Protein AF-0000000085840750 (afdb_homodimer)

InterPro domains:
  IPR002048 EF-hand domain [PF13499] (56-112)
  IPR002048 EF-hand domain [PS50222] (52-87)
  IPR002048 EF-hand domain [PS50222] (91-114)
  IPR002048 EF-hand domain [SM00054] (56-84)
  IPR008080 Parvalbumin [PTHR11653] (8-114)
  IPR011992 EF-hand domain pair [SSF47473] (16-113)
  IPR018247 EF-Hand 1, calcium-binding site [PS00018] (65-77)

Radius of gyration: 19.17 Å; Cα contacts (8 Å, |Δi|>4): 333; chains: 2; bounding box: 30×58×39 Å

pLDDT: mean 94.23, std 6.47, range [56.03, 98.62]

Secondary structure (DSSP, 8-state):
----HHHHHHHHHHHHHTTS-HHHHHHHHHHT-STT---HHHHHHHTTGGGS-HHHHHHHHHHH-TT-SSEE-HHHHHTGGGGT-TTPPPPPHHHHHHHHHHH-TTSSSSEE--/----HHHHHHHHHHHHHTTS-HHHHHHHHHHT-STT---HHHHHHHTTGGGS-HHHHHHHHHHH-TT-SSEE-HHHHHTGGGGT-TTPPPPPHHHHHHHHHHH-TTSSSSEE--

Organism: NCBI:txid630221

Foldseek 3Di:
DDDDPLNVLVVLQVQLCVLFPLVLLVVLLVQQVDAPRDDPVVSCVSRPLVVGDLVSVVSLQCSLVVVNPQWRALVSLQCVSSSNDVPHHGHDPVRSVVVQVVQVPPPPRIHGSD/DDDDPLNVLVVLQVQLCVLFPLVLLVVLLVQQVDAPRDDPVVSCVSRPLVVGDLVSVVSLQCSLVVVNPQWRALVSLQCVSSSNDVPHHGHDPVRSVVVQVVQVPPPPRIHGSD

Sequence (228 aa):
MDYNSHWMSKVVEMAMNSILNPDDIKKALDVFKAVDSFDHKRFFEMVGLKVKSADDVKKAFHILDADNSGFIEEEELKCVLKHFATDGRDLTDKETKAFLQAADKDGDGKIGAEMDYNSHWMSKVVEMAMNSILNPDDIKKALDVFKAVDSFDHKRFFEMVGLKVKSADDVKKAFHILDADNSGFIEEEELKCVLKHFATDGRDLTDKETKAFLQAADKDGDGKIGAE

Solvent-accessible surface area (backbone atoms only — not comparable to full-atom values): 12482 Å² total; per-residue (Å²): 133,73,71,28,68,70,42,49,34,51,41,39,20,44,27,40,45,57,74,30,55,58,68,36,41,52,54,37,50,61,74,40,62,50,85,90,53,68,46,65,70,61,40,41,52,53,35,43,53,77,78,46,54,72,69,52,44,50,51,54,48,51,68,53,15,43,59,59,75,67,38,39,37,64,74,43,49,23,42,45,45,28,50,64,29,74,82,37,57,67,46,49,73,68,43,34,51,53,46,47,63,71,61,16,85,82,68,79,72,40,33,60,80,121,132,72,70,29,67,70,42,49,32,50,41,39,20,43,26,41,48,58,73,32,55,58,67,37,41,52,53,37,50,61,73,40,64,50,87,88,54,68,47,64,70,62,42,41,51,53,34,42,54,78,78,46,54,73,68,50,46,50,50,53,48,50,66,53,16,43,60,59,73,66,40,38,35,65,74,42,50,23,42,45,46,28,50,64,27,74,82,36,56,69,48,49,73,67,42,34,50,52,48,48,62,70,61,18,84,82,68,78,71,43,32,60,82,121

Structure (mmCIF, N/CA/C/O backbone):
data_AF-0000000085840750-model_v1
#
loop_
_entity.id
_entity.type
_entity.pdbx_description
1 polymer Parvalbumin
#
loop_
_atom_site.group_PDB
_atom_site.id
_atom_site.type_symbol
_atom_site.label_atom_id
_atom_site.label_alt_id
_atom_site.label_comp_id
_atom_site.label_asym_id
_atom_site.label_entity_id
_atom_site.label_seq_id
_atom_site.pdbx_PDB_ins_code
_atom_site.Cartn_x
_atom_site.Cartn_y
_atom_site.Cartn_z
_atom_site.occupancy
_atom_site.B_iso_or_equiv
_atom_site.auth_seq_id
_atom_site.auth_comp_id
_atom_site.auth_asym_id
_atom_site.auth_atom_id
_atom_site.pdbx_PDB_model_num
ATOM 1 N N . MET A 1 1 ? -12.867 9.57 -1.798 1 64.25 1 MET A N 1
ATOM 2 C CA . MET A 1 1 ? -11.758 9.898 -2.695 1 64.25 1 MET A CA 1
ATOM 3 C C . MET A 1 1 ? -11.727 8.945 -3.887 1 64.25 1 MET A C 1
ATOM 5 O O . MET A 1 1 ? -12.102 7.777 -3.764 1 64.25 1 MET A O 1
ATOM 9 N N . ASP A 1 2 ? -11.602 9.484 -5.051 1 73.62 2 ASP A N 1
ATOM 10 C CA . ASP A 1 2 ? -11.477 8.68 -6.262 1 73.62 2 ASP A CA 1
ATOM 11 C C . ASP A 1 2 ? -10.07 8.086 -6.383 1 73.62 2 ASP A C 1
ATOM 13 O O . ASP A 1 2 ? -9.133 8.781 -6.777 1 73.62 2 ASP A O 1
ATOM 17 N N . TYR A 1 3 ? -9.922 6.895 -5.953 1 80.38 3 TYR A N 1
ATOM 18 C CA . TYR A 1 3 ? -8.625 6.238 -6.035 1 80.38 3 TYR A CA 1
ATOM 19 C C . TYR A 1 3 ? -8.344 5.77 -7.457 1 80.38 3 TYR A C 1
ATOM 21 O O . TYR A 1 3 ? -9.203 5.16 -8.102 1 80.38 3 TYR A O 1
ATOM 29 N N . ASN A 1 4 ? -7.203 6.266 -7.941 1 86.75 4 ASN A N 1
ATOM 30 C CA . ASN A 1 4 ? -6.688 5.855 -9.242 1 86.75 4 ASN A CA 1
ATOM 31 C C . ASN A 1 4 ? -6.137 4.434 -9.211 1 86.75 4 ASN A C 1
ATOM 33 O O . ASN A 1 4 ? -5.422 4.062 -8.281 1 86.75 4 ASN A O 1
ATOM 37 N N . SER A 1 5 ? -6.562 3.605 -10.203 1 88.38 5 SER A N 1
ATOM 38 C CA . SER A 1 5 ? -6.145 2.207 -10.211 1 88.38 5 SER A CA 1
ATOM 39 C C . SER A 1 5 ? -4.629 2.084 -10.344 1 88.38 5 SER A C 1
ATOM 41 O O . SER A 1 5 ? -4.02 1.196 -9.75 1 88.38 5 SER A O 1
ATOM 43 N N . HIS A 1 6 ? -4.051 2.938 -11.219 1 91.06 6 HIS A N 1
ATOM 44 C CA . HIS A 1 6 ? -2.6 2.924 -11.375 1 91.06 6 HIS A CA 1
ATOM 45 C C . HIS A 1 6 ? -1.901 3.297 -10.07 1 91.06 6 HIS A C 1
ATOM 47 O O . HIS A 1 6 ? -0.884 2.699 -9.719 1 91.06 6 HIS A O 1
ATOM 53 N N . TRP A 1 7 ? -2.467 4.234 -9.414 1 93.94 7 TRP A N 1
ATOM 54 C CA . TRP A 1 7 ? -1.954 4.629 -8.102 1 93.94 7 TRP A CA 1
ATOM 55 C C . TRP A 1 7 ? -1.994 3.457 -7.129 1 93.94 7 TRP A C 1
ATOM 57 O O . TRP A 1 7 ? -1.007 3.178 -6.441 1 93.94 7 TRP A O 1
ATOM 67 N N . MET A 1 8 ? -3.107 2.764 -7.133 1 93.5 8 MET A N 1
ATOM 68 C CA . MET A 1 8 ? -3.273 1.656 -6.195 1 93.5 8 MET A CA 1
ATOM 69 C C . MET A 1 8 ? -2.244 0.562 -6.457 1 93.5 8 MET A C 1
ATOM 71 O O . MET A 1 8 ? -1.63 0.044 -5.523 1 93.5 8 MET A O 1
ATOM 75 N N . SER A 1 9 ? -2.031 0.233 -7.73 1 94.44 9 SER A N 1
ATOM 76 C CA . SER A 1 9 ? -1.083 -0.82 -8.078 1 94.44 9 SER A CA 1
ATOM 77 C C . SER A 1 9 ? 0.326 -0.47 -7.609 1 94.44 9 SER A C 1
ATOM 79 O O . SER A 1 9 ? 1.057 -1.336 -7.125 1 94.44 9 SER A O 1
ATOM 81 N N . LYS A 1 10 ? 0.634 0.785 -7.754 1 95.31 10 LYS A N 1
ATOM 82 C CA . LYS A 1 10 ? 1.963 1.227 -7.34 1 95.31 10 LYS A CA 1
ATOM 83 C C . LYS A 1 10 ? 2.121 1.146 -5.824 1 95.31 10 LYS A C 1
ATOM 85 O O . LYS A 1 10 ? 3.174 0.739 -5.328 1 95.31 10 LYS A O 1
ATOM 90 N N . VAL A 1 11 ? 1.091 1.562 -5.086 1 97 11 VAL A N 1
ATOM 91 C CA . VAL A 1 11 ? 1.14 1.521 -3.627 1 97 11 VAL A CA 1
ATOM 92 C C . VAL A 1 11 ? 1.234 0.073 -3.154 1 97 11 VAL A C 1
ATOM 94 O O . VAL A 1 11 ? 2.004 -0.239 -2.24 1 97 11 VAL A O 1
ATOM 97 N N . VAL A 1 12 ? 0.515 -0.792 -3.783 1 97.19 12 VAL A N 1
ATOM 98 C CA . VAL A 1 12 ? 0.557 -2.213 -3.459 1 97.19 12 VAL A CA 1
ATOM 99 C C . VAL A 1 12 ? 1.96 -2.762 -3.713 1 97.19 12 VAL A C 1
ATOM 101 O O . VAL A 1 12 ? 2.514 -3.479 -2.877 1 97.19 12 VAL A O 1
ATOM 104 N N . GLU A 1 13 ? 2.541 -2.404 -4.828 1 97.56 13 GLU A N 1
ATOM 105 C CA . GLU A 1 13 ? 3.904 -2.82 -5.145 1 97.56 13 GLU A CA 1
ATOM 106 C C . GLU A 1 13 ? 4.887 -2.34 -4.082 1 97.56 13 GLU A C 1
ATOM 108 O O . GLU A 1 13 ? 5.758 -3.098 -3.645 1 97.56 13 GLU A O 1
ATOM 113 N N . MET A 1 14 ? 4.758 -1.087 -3.67 1 97.44 14 MET A N 1
ATOM 114 C CA . MET A 1 14 ? 5.637 -0.534 -2.645 1 97.44 14 MET A CA 1
ATOM 115 C C . MET A 1 14 ? 5.504 -1.308 -1.337 1 97.44 14 MET A C 1
ATOM 117 O O . MET A 1 14 ? 6.504 -1.603 -0.68 1 97.44 14 MET A O 1
ATOM 121 N N . ALA A 1 15 ? 4.242 -1.614 -0.965 1 98.25 15 ALA A N 1
ATOM 122 C CA . ALA A 1 15 ? 4.016 -2.373 0.262 1 98.25 15 ALA A CA 1
ATOM 123 C C . ALA A 1 15 ? 4.656 -3.756 0.181 1 98.25 15 ALA A C 1
ATOM 125 O O . ALA A 1 15 ? 5.324 -4.191 1.12 1 98.25 15 ALA A O 1
ATOM 126 N N . MET A 1 16 ? 4.543 -4.41 -0.935 1 98.5 16 MET A N 1
ATOM 127 C CA . MET A 1 16 ? 5.121 -5.738 -1.122 1 98.5 16 MET A CA 1
ATOM 128 C C . MET A 1 16 ? 6.645 -5.68 -1.104 1 98.5 16 MET A C 1
ATOM 130 O O . MET A 1 16 ? 7.297 -6.539 -0.511 1 98.5 16 MET A O 1
ATOM 134 N N . ASN A 1 17 ? 7.145 -4.59 -1.722 1 97.75 17 ASN A N 1
ATOM 135 C CA . ASN A 1 17 ? 8.586 -4.391 -1.761 1 97.75 17 ASN A CA 1
ATOM 136 C C . ASN A 1 17 ? 9.148 -4.094 -0.375 1 97.75 17 ASN A C 1
ATOM 138 O O . ASN A 1 17 ? 10.359 -4.188 -0.156 1 97.75 17 ASN A O 1
ATOM 142 N N . SER A 1 18 ? 8.219 -3.732 0.535 1 97.19 18 SER A N 1
ATOM 143 C CA . SER A 1 18 ? 8.656 -3.518 1.91 1 97.19 18 SER A CA 1
ATOM 144 C C . SER A 1 18 ? 8.859 -4.84 2.641 1 97.19 18 SER A C 1
ATOM 146 O O . SER A 1 18 ? 9.523 -4.887 3.68 1 97.19 18 SER A O 1
ATOM 148 N N . ILE A 1 19 ? 8.32 -5.871 2.133 1 97.94 19 ILE A N 1
ATOM 149 C CA . ILE A 1 19 ? 8.383 -7.191 2.748 1 97.94 19 ILE A CA 1
ATOM 150 C C . ILE A 1 19 ? 9.422 -8.047 2.035 1 97.94 19 ILE A C 1
ATOM 152 O O . ILE A 1 19 ? 10.195 -8.758 2.68 1 97.94 19 ILE A O 1
ATOM 156 N N . LEU A 1 20 ? 9.414 -7.926 0.673 1 98.5 20 LEU A N 1
ATOM 157 C CA . LEU A 1 20 ? 10.234 -8.781 -0.177 1 98.5 20 LEU A CA 1
ATOM 158 C C . LEU A 1 20 ? 11.242 -7.953 -0.966 1 98.5 20 LEU A C 1
ATOM 160 O O . LEU A 1 20 ? 11.016 -6.766 -1.222 1 98.5 20 LEU A O 1
ATOM 164 N N . ASN A 1 21 ? 12.344 -8.578 -1.327 1 97.88 21 ASN A N 1
ATOM 165 C CA . ASN A 1 21 ? 13.352 -7.926 -2.156 1 97.88 21 ASN A CA 1
ATOM 166 C C . ASN A 1 21 ? 12.859 -7.723 -3.586 1 97.88 21 ASN A C 1
ATOM 168 O O . ASN A 1 21 ? 12.539 -8.688 -4.281 1 97.88 21 ASN A O 1
ATOM 172 N N . PRO A 1 22 ? 12.836 -6.48 -4.004 1 97.69 22 PRO A N 1
ATOM 173 C CA . PRO A 1 22 ? 12.305 -6.199 -5.34 1 97.69 22 PRO A CA 1
ATOM 174 C C . PRO A 1 22 ? 13.062 -6.926 -6.445 1 97.69 22 PRO A C 1
ATOM 176 O O . PRO A 1 22 ? 12.477 -7.293 -7.465 1 97.69 22 PRO A O 1
ATOM 179 N N . ASP A 1 23 ? 14.328 -7.09 -6.258 1 98.31 23 ASP A N 1
ATOM 180 C CA . ASP A 1 23 ? 15.109 -7.793 -7.27 1 98.31 23 ASP A CA 1
ATOM 181 C C . ASP A 1 23 ? 14.656 -9.25 -7.395 1 98.31 23 ASP A C 1
ATOM 183 O O . ASP A 1 23 ? 14.602 -9.797 -8.5 1 98.31 23 ASP A O 1
ATOM 187 N N . ASP A 1 24 ? 14.422 -9.859 -6.293 1 98.62 24 ASP A N 1
ATOM 188 C CA . ASP A 1 24 ? 13.945 -11.242 -6.309 1 98.62 24 ASP A CA 1
ATOM 189 C C . ASP A 1 24 ? 12.555 -11.336 -6.934 1 98.62 24 ASP A C 1
ATOM 191 O O . ASP A 1 24 ? 12.258 -12.289 -7.656 1 98.62 24 ASP A O 1
ATOM 195 N N . ILE A 1 25 ? 11.672 -10.383 -6.664 1 98.62 25 ILE A N 1
ATOM 196 C CA . ILE A 1 25 ? 10.344 -10.336 -7.262 1 98.62 25 ILE A CA 1
ATOM 197 C C . ILE A 1 25 ? 10.461 -10.242 -8.781 1 98.62 25 ILE A C 1
ATOM 199 O O . ILE A 1 25 ? 9.82 -11 -9.508 1 98.62 25 ILE A O 1
ATOM 203 N N . LYS A 1 26 ? 11.289 -9.297 -9.203 1 98.31 26 LYS A N 1
ATOM 204 C CA . LYS A 1 26 ? 11.484 -9.109 -10.633 1 98.31 26 LYS A CA 1
ATOM 205 C C . LYS A 1 26 ? 11.969 -10.398 -11.297 1 98.31 26 LYS A C 1
ATOM 207 O O . LYS A 1 26 ? 11.461 -10.789 -12.352 1 98.31 26 LYS A O 1
ATOM 212 N N . LYS A 1 27 ? 12.938 -11.031 -10.711 1 98.5 27 LYS A N 1
ATOM 213 C CA . LYS A 1 27 ? 13.453 -12.305 -11.227 1 98.5 27 LYS A CA 1
ATOM 214 C C . LYS A 1 27 ? 12.344 -13.344 -11.32 1 98.5 27 LYS A C 1
ATOM 216 O O . LYS A 1 27 ? 12.219 -14.039 -12.328 1 98.5 27 LYS A O 1
ATOM 221 N N . ALA A 1 28 ? 11.57 -13.484 -10.258 1 98.5 28 ALA A N 1
ATOM 222 C CA . ALA A 1 28 ? 10.5 -14.477 -10.219 1 98.5 28 ALA A CA 1
ATOM 223 C C . ALA A 1 28 ? 9.461 -14.195 -11.297 1 98.5 28 ALA A C 1
ATOM 225 O O . ALA A 1 28 ? 9.031 -15.109 -12.008 1 98.5 28 ALA A O 1
ATOM 226 N N . LEU A 1 29 ? 9.094 -12.953 -11.445 1 98.38 29 LEU A N 1
ATOM 227 C CA . LEU A 1 29 ? 8.078 -12.594 -12.438 1 98.38 29 LEU A CA 1
ATOM 228 C C . LEU A 1 29 ? 8.578 -12.859 -13.852 1 98.38 29 LEU A C 1
ATOM 230 O O . LEU A 1 29 ? 7.797 -13.242 -14.727 1 98.38 29 LEU A O 1
ATOM 234 N N . ASP A 1 30 ? 9.867 -12.633 -14.031 1 98.12 30 ASP A N 1
ATOM 235 C CA . ASP A 1 30 ? 10.461 -12.914 -15.336 1 98.12 30 ASP A CA 1
ATOM 236 C C . ASP A 1 30 ? 10.391 -14.406 -15.656 1 98.12 30 ASP A C 1
ATOM 238 O O . ASP A 1 30 ? 10.172 -14.789 -16.797 1 98.12 30 ASP A O 1
ATOM 242 N N . VAL A 1 31 ? 10.602 -15.273 -14.734 1 98.19 31 VAL A N 1
ATOM 243 C CA . VAL A 1 31 ? 10.562 -16.719 -14.906 1 98.19 31 VAL A CA 1
ATOM 244 C C . VAL A 1 31 ? 9.148 -17.156 -15.266 1 98.19 31 VAL A C 1
ATOM 246 O O . VAL A 1 31 ? 8.961 -18.062 -16.094 1 98.19 31 VAL A O 1
ATOM 249 N N . PHE A 1 32 ? 8.164 -16.469 -14.75 1 98 32 PHE A N 1
ATOM 250 C CA . PHE A 1 32 ? 6.793 -16.922 -14.93 1 98 32 PHE A CA 1
ATOM 251 C C . PHE A 1 32 ? 6.031 -15.961 -15.844 1 98 32 PHE A C 1
ATOM 253 O O . PHE A 1 32 ? 4.82 -15.797 -15.703 1 98 32 PHE A O 1
ATOM 260 N N . LYS A 1 33 ? 6.715 -15.344 -16.719 1 96.69 33 LYS A N 1
ATOM 261 C CA . LYS A 1 33 ? 6.113 -14.383 -17.641 1 96.69 33 LYS A CA 1
ATOM 262 C C . LYS A 1 33 ? 5.242 -15.086 -18.672 1 96.69 33 LYS A C 1
ATOM 264 O O . LYS A 1 33 ? 4.25 -14.516 -19.141 1 96.69 33 LYS A O 1
ATOM 269 N N . ALA A 1 34 ? 5.594 -16.328 -19.016 1 96.44 34 ALA A N 1
ATOM 270 C CA . ALA A 1 34 ? 4.863 -17.062 -20.031 1 96.44 34 ALA A CA 1
ATOM 271 C C . ALA A 1 34 ? 3.535 -17.578 -19.5 1 96.44 34 ALA A C 1
ATOM 273 O O . ALA A 1 34 ? 3.457 -18.031 -18.344 1 96.44 34 ALA A O 1
ATOM 274 N N . VAL A 1 35 ? 2.572 -17.547 -20.391 1 95.44 35 VAL A N 1
ATOM 275 C CA . VAL A 1 35 ? 1.262 -18.094 -20.047 1 95.44 35 VAL A CA 1
ATOM 276 C C . VAL A 1 35 ? 1.386 -19.578 -19.719 1 95.44 35 VAL A C 1
ATOM 278 O O . VAL A 1 35 ? 2.109 -20.312 -20.406 1 95.44 35 VAL A O 1
ATOM 281 N N . ASP A 1 36 ? 0.667 -20.016 -18.609 1 95.38 36 ASP A N 1
ATOM 282 C CA . ASP A 1 36 ? 0.567 -21.391 -18.156 1 95.38 36 ASP A CA 1
ATOM 283 C C . ASP A 1 36 ? 1.913 -21.906 -17.641 1 95.38 36 ASP A C 1
ATOM 285 O O . ASP A 1 36 ? 2.158 -23.109 -17.609 1 95.38 36 ASP A O 1
ATOM 289 N N . SER A 1 37 ? 2.799 -21 -17.203 1 96.75 37 SER A N 1
ATOM 290 C CA . SER A 1 37 ? 4.105 -21.359 -16.672 1 96.75 37 SER A CA 1
ATOM 291 C C . SER A 1 37 ? 4.129 -21.266 -15.156 1 96.75 37 SER A C 1
ATOM 293 O O . SER A 1 37 ? 5.066 -21.75 -14.508 1 96.75 37 SER A O 1
ATOM 295 N N . PHE A 1 38 ? 3.092 -20.703 -14.578 1 97.75 38 PHE A N 1
ATOM 296 C CA . PHE A 1 38 ? 3.125 -20.312 -13.172 1 97.75 38 PHE A CA 1
ATOM 297 C C . PHE A 1 38 ? 3.135 -21.547 -12.273 1 97.75 38 PHE A C 1
ATOM 299 O O . PHE A 1 38 ? 2.287 -22.438 -12.414 1 97.75 38 PHE A O 1
ATOM 306 N N . ASP A 1 39 ? 4.078 -21.578 -11.383 1 96.62 39 ASP A N 1
ATOM 307 C CA . ASP A 1 39 ? 4.207 -22.5 -10.266 1 96.62 39 ASP A CA 1
ATOM 308 C C . ASP A 1 39 ? 4.277 -21.766 -8.938 1 96.62 39 ASP A C 1
ATOM 310 O O . ASP A 1 39 ? 5.293 -21.141 -8.617 1 96.62 39 ASP A O 1
ATOM 314 N N . HIS A 1 40 ? 3.273 -21.844 -8.141 1 95.94 40 HIS A N 1
ATOM 315 C CA . HIS A 1 40 ? 3.154 -21.016 -6.945 1 95.94 40 HIS A CA 1
ATOM 316 C C . HIS A 1 40 ? 4.238 -21.344 -5.93 1 95.94 40 HIS A C 1
ATOM 318 O O . HIS A 1 40 ? 4.785 -20.453 -5.277 1 95.94 40 HIS A O 1
ATOM 324 N N . LYS A 1 41 ? 4.484 -22.609 -5.742 1 95 41 LYS A N 1
ATOM 325 C CA . LYS A 1 41 ? 5.504 -23.016 -4.773 1 95 41 LYS A CA 1
ATOM 326 C C . LYS A 1 41 ? 6.867 -22.438 -5.141 1 95 41 LYS A C 1
ATOM 328 O O . LYS A 1 41 ? 7.547 -21.844 -4.301 1 95 41 LYS A O 1
ATOM 333 N N . ARG A 1 42 ? 7.207 -22.625 -6.383 1 97.31 42 ARG A N 1
ATOM 334 C CA . ARG A 1 42 ? 8.484 -22.109 -6.848 1 97.31 42 ARG A CA 1
ATOM 335 C C . ARG A 1 42 ? 8.516 -20.578 -6.793 1 97.31 42 ARG A C 1
ATOM 337 O O . ARG A 1 42 ? 9.523 -19.984 -6.406 1 97.31 42 ARG A O 1
ATOM 344 N N . PHE A 1 43 ? 7.449 -19.969 -7.129 1 98.25 43 PHE A N 1
ATOM 345 C CA . PHE A 1 43 ? 7.359 -18.516 -7.113 1 98.25 43 PHE A CA 1
ATOM 346 C C . PHE A 1 43 ? 7.609 -17.969 -5.711 1 98.25 43 PHE A C 1
ATOM 348 O O . PHE A 1 43 ? 8.461 -17.094 -5.523 1 98.25 43 PHE A O 1
ATOM 355 N N . PHE A 1 44 ? 6.891 -18.516 -4.719 1 96.88 44 PHE A N 1
ATOM 356 C CA . PHE A 1 44 ? 6.988 -18.016 -3.357 1 96.88 44 PHE A CA 1
ATOM 357 C C . PHE A 1 44 ? 8.352 -18.328 -2.758 1 96.88 44 PHE A C 1
ATOM 359 O O . PHE A 1 44 ? 8.852 -17.578 -1.908 1 96.88 44 PHE A O 1
ATOM 366 N N . GLU A 1 45 ? 8.945 -19.406 -3.277 1 97.38 45 GLU A N 1
ATOM 367 C CA . GLU A 1 45 ? 10.328 -19.672 -2.896 1 97.38 45 GLU A CA 1
ATOM 368 C C . GLU A 1 45 ? 11.273 -18.609 -3.477 1 97.38 45 GLU A C 1
ATOM 370 O O . GLU A 1 45 ? 12.141 -18.094 -2.771 1 97.38 45 GLU A O 1
ATOM 375 N N . MET A 1 46 ? 11.133 -18.297 -4.707 1 98.19 46 MET A N 1
ATOM 376 C CA . MET A 1 46 ? 12.016 -17.359 -5.406 1 98.19 46 MET A CA 1
ATOM 377 C C . MET A 1 46 ? 11.906 -15.969 -4.805 1 98.19 46 MET A C 1
ATOM 379 O O . MET A 1 46 ? 12.914 -15.258 -4.695 1 98.19 46 MET A O 1
ATOM 383 N N . VAL A 1 47 ? 10.703 -15.586 -4.352 1 98.38 47 VAL A N 1
ATOM 384 C CA . VAL A 1 47 ? 10.555 -14.234 -3.822 1 98.38 47 VAL A CA 1
ATOM 385 C C . VAL A 1 47 ? 10.945 -14.211 -2.346 1 98.38 47 VAL A C 1
ATOM 387 O O . VAL A 1 47 ? 10.961 -13.148 -1.719 1 98.38 47 VAL A O 1
ATOM 390 N N . GLY A 1 48 ? 11.172 -15.312 -1.817 1 97.69 48 GLY A N 1
ATOM 391 C CA . GLY A 1 48 ? 11.719 -15.406 -0.473 1 97.69 48 GLY A CA 1
ATOM 392 C C . GLY A 1 48 ? 10.656 -15.414 0.606 1 97.69 48 GLY A C 1
ATOM 393 O O . GLY A 1 48 ? 10.953 -15.25 1.789 1 97.69 48 GLY A O 1
ATOM 394 N N . LEU A 1 49 ? 9.422 -15.578 0.279 1 97.06 49 LEU A N 1
ATOM 395 C CA . LEU A 1 49 ? 8.328 -15.539 1.243 1 97.06 49 LEU A CA 1
ATOM 396 C C . LEU A 1 49 ? 8.461 -16.672 2.256 1 97.06 49 LEU A C 1
ATOM 398 O O . LEU A 1 49 ? 8.148 -16.5 3.436 1 97.06 49 LEU A O 1
ATOM 402 N N . LYS A 1 50 ? 8.992 -17.781 1.863 1 94.81 50 LYS A N 1
ATOM 403 C CA . LYS A 1 50 ? 9.055 -18.984 2.688 1 94.81 50 LYS A CA 1
ATOM 404 C C . LYS A 1 50 ? 10.016 -18.797 3.857 1 94.81 50 LYS A C 1
ATOM 406 O O . LYS A 1 50 ? 9.93 -19.5 4.859 1 94.81 50 LYS A O 1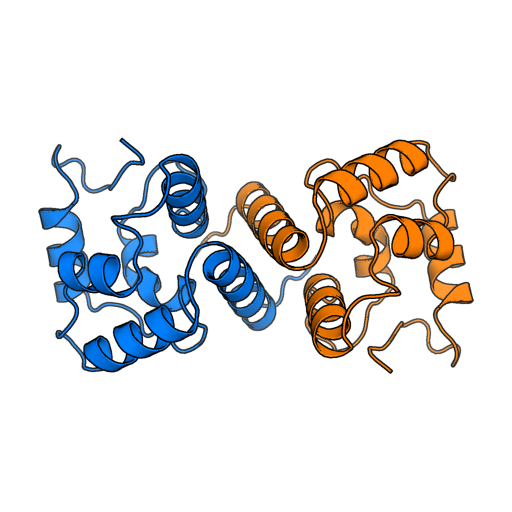
ATOM 411 N N . VAL A 1 51 ? 10.93 -17.922 3.771 1 96.31 51 VAL A N 1
ATOM 412 C CA . VAL A 1 51 ? 11.945 -17.781 4.809 1 96.31 51 VAL A CA 1
ATOM 413 C C . VAL A 1 51 ? 11.719 -16.469 5.578 1 96.31 51 VAL A C 1
ATOM 415 O O . VAL A 1 51 ? 12.578 -16.047 6.344 1 96.31 51 VAL A O 1
ATOM 418 N N . LYS A 1 52 ? 10.617 -15.797 5.336 1 96.94 52 LYS A N 1
ATOM 419 C CA . LYS A 1 52 ? 10.273 -14.578 6.07 1 96.94 52 LYS A CA 1
ATOM 420 C C . LYS A 1 52 ? 9.68 -14.914 7.438 1 96.94 52 LYS A C 1
ATOM 422 O O . LYS A 1 52 ? 9.281 -16.047 7.688 1 96.94 52 LYS A O 1
ATOM 427 N N . SER A 1 53 ? 9.727 -13.938 8.336 1 97.12 53 SER A N 1
ATOM 428 C CA . SER A 1 53 ? 9.086 -14.102 9.633 1 97.12 53 SER A CA 1
ATOM 429 C C . SER A 1 53 ? 7.586 -14.352 9.484 1 97.12 53 SER A C 1
ATOM 431 O O . SER A 1 53 ? 6.992 -13.992 8.461 1 97.12 53 SER A O 1
ATOM 433 N N . ALA A 1 54 ? 6.98 -14.969 10.453 1 95.75 54 ALA A N 1
ATOM 434 C CA . ALA A 1 54 ? 5.539 -15.18 10.461 1 95.75 54 ALA A CA 1
ATOM 435 C C . ALA A 1 54 ? 4.785 -13.867 10.281 1 95.75 54 ALA A C 1
ATOM 437 O O . ALA A 1 54 ? 3.785 -13.812 9.562 1 95.75 54 ALA A O 1
ATOM 438 N N . ASP A 1 55 ? 5.297 -12.789 10.922 1 96.06 55 ASP A N 1
ATOM 439 C CA . ASP A 1 55 ? 4.672 -11.469 10.812 1 96.06 55 ASP A CA 1
ATOM 440 C C . ASP A 1 55 ? 4.711 -10.969 9.367 1 96.06 55 ASP A C 1
ATOM 442 O O . ASP A 1 55 ? 3.717 -10.445 8.859 1 96.06 55 ASP A O 1
ATOM 446 N N . ASP A 1 56 ? 5.836 -11.164 8.688 1 97 56 ASP A N 1
ATOM 447 C CA . ASP A 1 56 ? 5.984 -10.695 7.309 1 97 56 ASP A CA 1
ATOM 448 C C . ASP A 1 56 ? 5.109 -11.516 6.359 1 97 56 ASP A C 1
ATOM 450 O O . ASP A 1 56 ? 4.543 -10.977 5.406 1 97 56 ASP A O 1
ATOM 454 N N . VAL A 1 57 ? 5.004 -12.789 6.586 1 96.5 57 VAL A N 1
ATOM 455 C CA . VAL A 1 57 ? 4.133 -13.633 5.785 1 96.5 57 VAL A CA 1
ATOM 456 C C . VAL A 1 57 ? 2.68 -13.195 5.957 1 96.5 57 VAL A C 1
ATOM 458 O O . VAL A 1 57 ? 1.926 -13.125 4.984 1 96.5 57 VAL A O 1
ATOM 461 N N . LYS A 1 58 ? 2.312 -12.844 7.16 1 96.19 58 LYS A N 1
ATOM 462 C CA . LYS A 1 58 ? 0.964 -12.359 7.438 1 96.19 58 LYS A CA 1
ATOM 463 C C . LYS A 1 58 ? 0.693 -11.047 6.707 1 96.19 58 LYS A C 1
ATOM 465 O O . LYS A 1 58 ? -0.396 -10.844 6.168 1 96.19 58 LYS A O 1
ATOM 470 N N . LYS A 1 59 ? 1.632 -10.18 6.711 1 96.75 59 LYS A N 1
ATOM 471 C CA . LYS A 1 59 ? 1.489 -8.922 5.984 1 96.75 59 LYS A CA 1
ATOM 472 C C . LYS A 1 59 ? 1.289 -9.164 4.492 1 96.75 59 LYS A C 1
ATOM 474 O O . LYS A 1 59 ? 0.42 -8.555 3.867 1 96.75 59 LYS A O 1
ATOM 479 N N . ALA A 1 60 ? 2.139 -10.047 3.932 1 97.69 60 ALA A N 1
ATOM 480 C CA . ALA A 1 60 ? 2.006 -10.375 2.516 1 97.69 60 ALA A CA 1
ATOM 481 C C . ALA A 1 60 ? 0.629 -10.961 2.213 1 97.69 60 ALA A C 1
ATOM 483 O O . ALA A 1 60 ? 0.01 -10.617 1.204 1 97.69 60 ALA A O 1
ATOM 484 N N . PHE A 1 61 ? 0.166 -11.812 3.125 1 96.81 61 PHE A N 1
ATOM 485 C CA . PHE A 1 61 ? -1.168 -12.383 2.982 1 96.81 61 PHE A CA 1
ATOM 486 C C . PHE A 1 61 ? -2.229 -11.289 2.977 1 96.81 61 PHE A C 1
ATOM 488 O O . PHE A 1 61 ? -3.148 -11.312 2.158 1 96.81 61 PHE A O 1
ATOM 495 N N . HIS A 1 62 ? -2.059 -10.383 3.852 1 96 62 HIS A N 1
ATOM 496 C CA . HIS A 1 62 ? -3.008 -9.281 3.926 1 96 62 HIS A CA 1
ATOM 497 C C . HIS A 1 62 ? -3.012 -8.469 2.633 1 96 62 HIS A C 1
ATOM 499 O O . HIS A 1 62 ? -4.074 -8.07 2.15 1 96 62 HIS A O 1
ATOM 505 N N . ILE A 1 63 ? -1.854 -8.242 2.068 1 97.5 63 ILE A N 1
ATOM 506 C CA . ILE A 1 63 ? -1.75 -7.496 0.817 1 97.5 63 ILE A CA 1
ATOM 507 C C . ILE A 1 63 ? -2.479 -8.25 -0.293 1 97.5 63 ILE A C 1
ATOM 509 O O . ILE A 1 63 ? -3.125 -7.645 -1.147 1 97.5 63 ILE A O 1
ATOM 513 N N . LEU A 1 64 ? -2.424 -9.562 -0.265 1 96.81 64 LEU A N 1
ATOM 514 C CA . LEU A 1 64 ? -3.051 -10.375 -1.302 1 96.81 64 LEU A CA 1
ATOM 515 C C . LEU A 1 64 ? -4.551 -10.492 -1.068 1 96.81 64 LEU A C 1
ATOM 517 O O . LEU A 1 64 ? -5.32 -10.656 -2.018 1 96.81 64 LEU A O 1
ATOM 521 N N . ASP A 1 65 ? -4.98 -10.391 0.199 1 96 65 ASP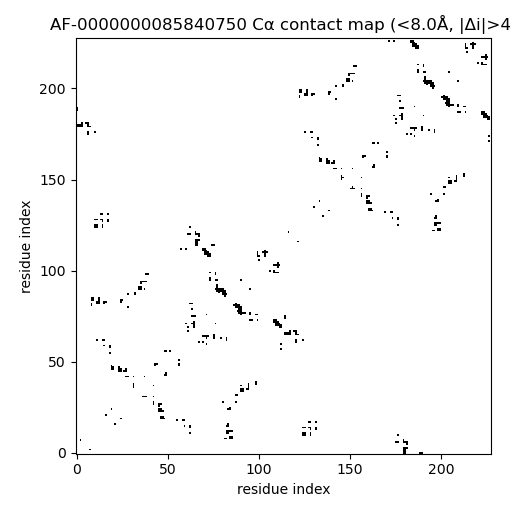 A N 1
ATOM 522 C CA . ASP A 1 65 ? -6.383 -10.477 0.591 1 96 65 ASP A CA 1
ATOM 523 C C . ASP A 1 65 ? -7.09 -9.133 0.432 1 96 65 ASP A C 1
ATOM 525 O O . ASP A 1 65 ? -7.512 -8.531 1.419 1 96 65 ASP A O 1
ATOM 529 N N . ALA A 1 66 ? -7.402 -8.695 -0.766 1 94.5 66 ALA A N 1
ATOM 530 C CA . ALA A 1 66 ? -7.812 -7.336 -1.116 1 94.5 66 ALA A CA 1
ATOM 531 C C . ALA A 1 66 ? -9.211 -7.031 -0.585 1 94.5 66 ALA A C 1
ATOM 533 O O . ALA A 1 66 ? -9.555 -5.867 -0.374 1 94.5 66 ALA A O 1
ATOM 534 N N . ASP A 1 67 ? -10.078 -8.047 -0.42 1 94.06 67 ASP A N 1
ATOM 535 C CA . ASP A 1 67 ? -11.414 -7.789 0.101 1 94.06 67 ASP A CA 1
ATOM 536 C C . ASP A 1 67 ? -11.453 -7.953 1.619 1 94.06 67 ASP A C 1
ATOM 538 O O . ASP A 1 67 ? -12.516 -7.828 2.234 1 94.06 67 ASP A O 1
ATOM 542 N N . ASN A 1 68 ? -10.258 -8.32 2.213 1 95.25 68 ASN A N 1
ATOM 543 C CA . ASN A 1 68 ? -10.062 -8.43 3.654 1 95.25 68 ASN A CA 1
ATOM 544 C C . ASN A 1 68 ? -11 -9.469 4.27 1 95.25 68 ASN A C 1
ATOM 546 O O . ASN A 1 68 ? -11.562 -9.242 5.34 1 95.25 68 ASN A O 1
ATOM 550 N N . SER A 1 69 ? -11.234 -10.484 3.6 1 93.81 69 SER A N 1
ATOM 551 C CA . SER A 1 69 ? -12.125 -11.539 4.078 1 93.81 69 SER A CA 1
ATOM 552 C C . SER A 1 69 ? -11.414 -12.453 5.066 1 93.81 69 SER A C 1
ATOM 554 O O . SER A 1 69 ? -12.062 -13.227 5.777 1 93.81 69 SER A O 1
ATOM 556 N N . GLY A 1 70 ? -10.109 -12.375 5.105 1 94.25 70 GLY A N 1
ATOM 557 C CA . GLY A 1 70 ? -9.32 -13.328 5.867 1 94.25 70 GLY A CA 1
ATOM 558 C C . GLY A 1 70 ? -8.898 -14.539 5.055 1 94.25 70 GLY A C 1
ATOM 559 O O . GLY A 1 70 ? -8.188 -15.414 5.555 1 94.25 70 GLY A O 1
ATOM 560 N N . PHE A 1 71 ? -9.352 -14.578 3.762 1 94 71 PHE A N 1
ATOM 561 C CA . PHE A 1 71 ? -9.008 -15.648 2.838 1 94 71 PHE A CA 1
ATOM 562 C C . PHE A 1 71 ? -8.602 -15.086 1.481 1 94 71 PHE A C 1
ATOM 564 O O . PHE A 1 71 ? -9 -13.977 1.12 1 94 71 PHE A O 1
ATOM 571 N N . ILE A 1 72 ? -7.719 -15.805 0.854 1 95.38 72 ILE A N 1
ATOM 572 C CA . ILE A 1 72 ? -7.441 -15.523 -0.549 1 95.38 72 ILE A CA 1
ATOM 573 C C . ILE A 1 72 ? -8.297 -16.422 -1.438 1 95.38 72 ILE A C 1
ATOM 575 O O . ILE A 1 72 ? -8.109 -17.641 -1.455 1 95.38 72 ILE A O 1
ATOM 579 N N . GLU A 1 73 ? -9.203 -15.82 -2.133 1 93.38 73 GLU A N 1
ATOM 580 C CA . GLU A 1 73 ? -10.148 -16.547 -2.967 1 93.38 73 GLU A CA 1
ATOM 581 C C . GLU A 1 73 ? -9.734 -16.516 -4.434 1 93.38 73 GLU A C 1
ATOM 583 O O . GLU A 1 73 ? -8.719 -15.906 -4.785 1 93.38 73 GLU A O 1
ATOM 588 N N . GLU A 1 74 ? -10.523 -17.109 -5.262 1 94.25 74 GLU A N 1
ATOM 589 C CA . GLU A 1 74 ? -10.172 -17.328 -6.66 1 94.25 74 GLU A CA 1
ATOM 590 C C . GLU A 1 74 ? -9.891 -16.016 -7.379 1 94.25 74 GLU A C 1
ATOM 592 O O . GLU A 1 74 ? -8.906 -15.898 -8.109 1 94.25 74 GLU A O 1
ATOM 597 N N . GLU A 1 75 ? -10.719 -15.031 -7.156 1 93.88 75 GLU A N 1
ATOM 598 C CA . GLU A 1 75 ? -10.547 -13.75 -7.824 1 93.88 75 GLU A CA 1
ATOM 599 C C . GLU A 1 75 ? -9.211 -13.109 -7.453 1 93.88 75 GLU A C 1
ATOM 601 O O . GLU A 1 75 ? -8.539 -12.531 -8.312 1 93.88 75 GLU A O 1
ATOM 606 N N . GLU A 1 76 ? -8.844 -13.156 -6.16 1 95.62 76 GLU A N 1
ATOM 607 C CA . GLU A 1 76 ? -7.574 -12.602 -5.699 1 95.62 76 GLU A CA 1
ATOM 608 C C . GLU A 1 76 ? -6.395 -13.406 -6.242 1 95.62 76 GLU A C 1
ATOM 610 O O . GLU A 1 76 ? -5.352 -12.844 -6.578 1 95.62 76 GLU A O 1
ATOM 615 N N . LEU A 1 77 ? -6.598 -14.688 -6.387 1 95.88 77 LEU A N 1
ATOM 616 C CA . LEU A 1 77 ? -5.539 -15.539 -6.926 1 95.88 77 LEU A CA 1
ATOM 617 C C . LEU A 1 77 ? -5.281 -15.211 -8.391 1 95.88 77 LEU A C 1
ATOM 619 O O . LEU A 1 77 ? -4.133 -15.211 -8.844 1 95.88 77 LEU A O 1
ATOM 623 N N . LYS A 1 78 ? -6.305 -14.945 -9.102 1 95.62 78 LYS A N 1
ATOM 624 C CA . LYS A 1 78 ? -6.18 -14.617 -10.516 1 95.62 78 LYS A CA 1
ATOM 625 C C . LYS A 1 78 ? -5.254 -13.43 -10.734 1 95.62 78 LYS A C 1
ATOM 627 O O . LYS A 1 78 ? -4.508 -13.383 -11.711 1 95.62 78 LYS A O 1
ATOM 632 N N . CYS A 1 79 ? -5.273 -12.461 -9.766 1 95.19 79 CYS A N 1
ATOM 633 C CA . CYS A 1 79 ? -4.496 -11.242 -9.93 1 95.19 79 CYS A CA 1
ATOM 634 C C . CYS A 1 79 ? -3.266 -11.25 -9.031 1 95.19 79 CYS A C 1
ATOM 636 O O . CYS A 1 79 ? -2.658 -10.211 -8.789 1 95.19 79 CYS A O 1
ATOM 638 N N . VAL A 1 80 ? -2.84 -12.375 -8.578 1 97.19 80 VAL A N 1
ATOM 639 C CA . VAL A 1 80 ? -1.832 -12.477 -7.531 1 97.19 80 VAL A CA 1
ATOM 640 C C . VAL A 1 80 ? -0.527 -11.836 -8.008 1 97.19 80 VAL A C 1
ATOM 642 O O . VAL A 1 80 ? 0.116 -11.094 -7.258 1 97.19 80 VAL A O 1
ATOM 645 N N . LEU A 1 81 ? -0.111 -12.047 -9.242 1 97.81 81 LEU A N 1
ATOM 646 C CA . LEU A 1 81 ? 1.166 -11.531 -9.727 1 97.81 81 LEU A CA 1
ATOM 647 C C . LEU A 1 81 ? 1.131 -10.016 -9.844 1 97.81 81 LEU A C 1
ATOM 649 O O . LEU A 1 81 ? 2.152 -9.352 -9.656 1 97.81 81 LEU A O 1
ATOM 653 N N . LYS A 1 82 ? -0.01 -9.422 -10.016 1 96.19 82 LYS A N 1
ATOM 654 C CA . LYS A 1 82 ? -0.181 -7.973 -10.102 1 96.19 82 LYS A CA 1
ATOM 655 C C . LYS A 1 82 ? 0.054 -7.309 -8.742 1 96.19 82 LYS A C 1
ATOM 657 O O . LYS A 1 82 ? 0.336 -6.113 -8.672 1 96.19 82 LYS A O 1
ATOM 662 N N . HIS A 1 83 ? -0.099 -8.078 -7.648 1 96.94 83 HIS A N 1
ATOM 663 C CA . HIS A 1 83 ? 0.138 -7.539 -6.312 1 96.94 83 HIS A CA 1
ATOM 664 C C . HIS A 1 83 ? 1.619 -7.59 -5.953 1 96.94 83 HIS A C 1
ATOM 666 O O . HIS A 1 83 ? 2.033 -7.035 -4.934 1 96.94 83 HIS A O 1
ATOM 672 N N . PHE A 1 84 ? 2.42 -8.234 -6.852 1 97.62 84 PHE A N 1
ATOM 673 C CA . PHE A 1 84 ? 3.865 -8.234 -6.668 1 97.62 84 PHE A CA 1
ATOM 674 C C . PHE A 1 84 ? 4.52 -7.16 -7.531 1 97.62 84 PHE A C 1
ATOM 676 O O . PHE A 1 84 ? 5.582 -6.645 -7.188 1 97.62 84 PHE A O 1
ATOM 683 N N . ALA A 1 85 ? 3.945 -6.879 -8.648 1 96.62 85 ALA A N 1
ATOM 684 C CA . ALA A 1 85 ? 4.441 -5.832 -9.539 1 96.62 85 ALA A CA 1
ATOM 685 C C . ALA A 1 85 ? 3.332 -5.32 -10.453 1 96.62 85 ALA A C 1
ATOM 687 O O . ALA A 1 85 ? 2.445 -6.082 -10.852 1 96.62 85 ALA A O 1
ATOM 688 N N . THR A 1 86 ? 3.471 -4.082 -10.875 1 94.69 86 THR A N 1
ATOM 689 C CA . THR A 1 86 ? 2.467 -3.441 -11.719 1 94.69 86 THR A CA 1
ATOM 690 C C . THR A 1 86 ? 2.367 -4.141 -13.07 1 94.69 86 THR A C 1
ATOM 692 O O . THR A 1 86 ? 1.305 -4.152 -13.695 1 94.69 86 THR A O 1
ATOM 695 N N . ASP A 1 87 ? 3.385 -4.734 -13.438 1 93.88 87 ASP A N 1
ATOM 696 C CA . ASP A 1 87 ? 3.393 -5.359 -14.758 1 93.88 87 ASP A CA 1
ATOM 697 C C . ASP A 1 87 ? 3.121 -6.859 -14.656 1 93.88 87 ASP A C 1
ATOM 699 O O . ASP A 1 87 ? 3.213 -7.582 -15.648 1 93.88 87 ASP A O 1
ATOM 703 N N . GLY A 1 88 ? 2.795 -7.34 -13.531 1 95.94 88 GLY A N 1
ATOM 704 C CA . GLY A 1 88 ? 2.416 -8.734 -13.383 1 95.94 88 GLY A CA 1
ATOM 705 C C . GLY A 1 88 ? 1.166 -9.102 -14.164 1 95.94 88 GLY A C 1
ATOM 706 O O . GLY A 1 88 ? 0.219 -8.312 -14.227 1 95.94 88 GLY A O 1
ATOM 707 N N . ARG A 1 89 ? 1.143 -10.227 -14.758 1 97.06 89 ARG A N 1
ATOM 708 C CA . ARG A 1 89 ? -0.008 -10.68 -15.531 1 97.06 89 ARG A CA 1
ATOM 709 C C . ARG A 1 89 ? -1.038 -11.359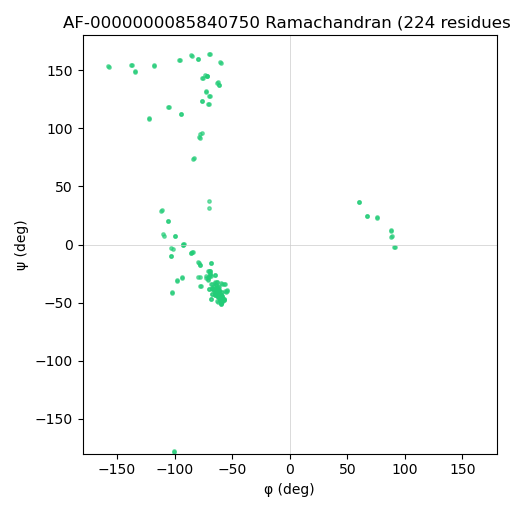 -14.633 1 97.06 89 ARG A C 1
ATOM 711 O O . ARG A 1 89 ? -0.722 -11.773 -13.516 1 97.06 89 ARG A O 1
ATOM 718 N N . ASP A 1 90 ? -2.266 -11.484 -15.18 1 97.19 90 ASP A N 1
ATOM 719 C CA . ASP A 1 90 ? -3.262 -12.336 -14.531 1 97.19 90 ASP A CA 1
ATOM 720 C C . ASP A 1 90 ? -2.926 -13.812 -14.727 1 97.19 90 ASP A C 1
ATOM 722 O O . ASP A 1 90 ? -2.4 -14.203 -15.773 1 97.19 90 ASP A O 1
ATOM 726 N N . LEU A 1 91 ? -3.23 -14.602 -13.734 1 97.81 91 LEU A N 1
ATOM 727 C CA . LEU A 1 91 ? -3.166 -16.047 -13.922 1 97.81 91 LEU A CA 1
ATOM 728 C C . LEU A 1 91 ? -4.309 -16.531 -14.812 1 97.81 91 LEU A C 1
ATOM 730 O O . LEU A 1 91 ? -5.41 -15.977 -14.766 1 97.81 91 LEU A O 1
ATOM 734 N N . THR A 1 92 ? -4.012 -17.547 -15.609 1 97.81 92 THR A N 1
ATOM 735 C CA . THR A 1 92 ? -5.078 -18.203 -16.359 1 97.81 92 THR A CA 1
ATOM 736 C C . THR A 1 92 ? -5.984 -19 -15.422 1 97.81 92 THR A C 1
ATOM 738 O O . THR A 1 92 ? -5.633 -19.234 -14.266 1 97.81 92 THR A O 1
ATOM 741 N N . ASP A 1 93 ? -7.191 -19.359 -15.992 1 97 93 ASP A N 1
ATOM 742 C CA . ASP A 1 93 ? -8.086 -20.203 -15.211 1 97 93 ASP A CA 1
ATOM 743 C C . ASP A 1 93 ? -7.391 -21.5 -14.781 1 97 93 ASP A C 1
ATOM 745 O O . ASP A 1 93 ? -7.562 -21.953 -13.648 1 97 93 ASP A O 1
ATOM 749 N N . LYS A 1 94 ? -6.621 -22.047 -15.688 1 96.81 94 LYS A N 1
ATOM 750 C CA . LYS A 1 94 ? -5.887 -23.266 -15.398 1 96.81 94 LYS A CA 1
ATOM 751 C C . LYS A 1 94 ? -4.875 -23.062 -14.273 1 96.81 94 LYS A C 1
ATOM 753 O O . LYS A 1 94 ? -4.809 -23.844 -13.328 1 96.81 94 LYS A O 1
ATOM 758 N N . GLU A 1 95 ? -4.066 -22 -14.352 1 97.62 95 GLU A N 1
ATOM 759 C CA . GLU A 1 95 ? -3.086 -21.688 -13.312 1 97.62 95 GLU A CA 1
ATOM 760 C C . GLU A 1 95 ? -3.766 -21.438 -11.969 1 97.62 95 GLU A C 1
ATOM 762 O O . GLU A 1 95 ? -3.299 -21.906 -10.93 1 97.62 95 GLU A O 1
ATOM 767 N N . THR A 1 96 ? -4.871 -20.672 -12.023 1 97 96 THR A N 1
ATOM 768 C CA . THR A 1 96 ? -5.602 -20.312 -10.82 1 97 96 THR A CA 1
ATOM 769 C C . THR A 1 96 ? -6.148 -21.547 -10.117 1 97 96 THR A C 1
ATOM 771 O O . THR A 1 96 ? -6.008 -21.703 -8.906 1 97 96 THR A O 1
ATOM 774 N N . LYS A 1 97 ? -6.715 -22.422 -10.867 1 94.12 97 LYS A N 1
ATOM 775 C CA . LYS A 1 97 ? -7.281 -23.656 -10.32 1 94.12 97 LYS A CA 1
ATOM 776 C C . LYS A 1 97 ? -6.191 -24.547 -9.727 1 94.12 97 LYS A C 1
ATOM 778 O O . LYS A 1 97 ? -6.363 -25.109 -8.648 1 94.12 97 LYS A O 1
ATOM 783 N N . ALA A 1 98 ? -5.066 -24.641 -10.438 1 94.06 98 ALA A N 1
ATOM 784 C CA . ALA A 1 98 ? -3.943 -25.438 -9.938 1 94.06 98 ALA A CA 1
ATOM 785 C C . ALA A 1 98 ? -3.418 -24.875 -8.617 1 94.06 98 ALA A C 1
ATOM 787 O O . ALA A 1 98 ? -3.105 -25.625 -7.695 1 94.06 98 ALA A O 1
ATOM 788 N N . PHE A 1 99 ? -3.271 -23.578 -8.57 1 95.56 99 PHE A N 1
ATOM 789 C CA . PHE A 1 99 ? -2.832 -22.922 -7.352 1 95.56 99 PHE A CA 1
ATOM 790 C C . PHE A 1 99 ? -3.809 -23.172 -6.211 1 95.56 99 PHE A C 1
ATOM 792 O O . PHE A 1 99 ? -3.398 -23.562 -5.117 1 95.56 99 PHE A O 1
ATOM 799 N N . LEU A 1 100 ? -5.082 -22.984 -6.441 1 94.06 100 LEU A N 1
ATOM 800 C CA . LEU A 1 100 ? -6.121 -23.172 -5.434 1 94.06 100 LEU A CA 1
ATOM 801 C C . LEU A 1 100 ? -6.129 -24.609 -4.922 1 94.06 100 LEU A C 1
ATOM 803 O O . LEU A 1 100 ? -6.191 -24.844 -3.713 1 94.06 100 LEU A O 1
ATOM 807 N N . GLN A 1 101 ? -6.047 -25.578 -5.77 1 90.75 101 GLN A N 1
ATOM 808 C CA . GLN A 1 101 ? -6.07 -27 -5.41 1 90.75 101 GLN A CA 1
ATOM 809 C C . GLN A 1 101 ? -4.867 -27.359 -4.543 1 90.75 101 GLN A C 1
ATOM 811 O O . GLN A 1 101 ? -5.004 -28.109 -3.57 1 90.75 101 GLN A O 1
ATOM 816 N N . ALA A 1 102 ? -3.793 -26.781 -4.863 1 90.12 102 ALA A N 1
ATOM 817 C CA . ALA A 1 102 ? -2.561 -27.125 -4.156 1 90.12 102 ALA A CA 1
ATOM 818 C C . ALA A 1 102 ? -2.516 -26.453 -2.783 1 90.12 102 ALA A C 1
ATOM 820 O O . ALA A 1 102 ? -2.002 -27.031 -1.821 1 90.12 102 ALA A O 1
ATOM 821 N N . ALA A 1 103 ? -3.033 -25.266 -2.688 1 89.44 103 ALA A N 1
ATOM 822 C CA . ALA A 1 103 ? -2.873 -24.469 -1.479 1 89.44 103 ALA A CA 1
ATOM 823 C C . ALA A 1 103 ? -4.055 -24.656 -0.532 1 89.44 103 ALA A C 1
ATOM 825 O O . ALA A 1 103 ? -3.959 -24.344 0.659 1 89.44 103 ALA A O 1
ATOM 826 N N . ASP A 1 104 ? -5.184 -24.953 -1.085 1 88.5 104 ASP A N 1
ATOM 827 C CA . ASP A 1 104 ? -6.398 -25.141 -0.296 1 88.5 104 ASP A CA 1
ATOM 828 C C . ASP A 1 104 ? -6.414 -26.5 0.386 1 88.5 104 ASP A C 1
ATOM 830 O O . ASP A 1 104 ? -7 -27.453 -0.133 1 88.5 104 ASP A O 1
ATOM 834 N N . LYS A 1 105 ? -5.914 -26.594 1.616 1 85.19 105 LYS A N 1
ATOM 835 C CA . LYS A 1 105 ? -5.719 -27.859 2.326 1 85.19 105 LYS A CA 1
ATOM 836 C C . LYS A 1 105 ? -7.051 -28.453 2.771 1 85.19 105 LYS A C 1
ATOM 838 O O . LYS A 1 105 ? -7.195 -29.672 2.863 1 85.19 105 LYS A O 1
ATOM 843 N N . ASP A 1 106 ? -8.023 -27.656 3.014 1 87.38 106 ASP A N 1
ATOM 844 C CA . ASP A 1 106 ? -9.273 -28.188 3.549 1 87.38 106 ASP A CA 1
ATOM 845 C C . ASP A 1 106 ? -10.336 -28.312 2.459 1 87.38 106 ASP A C 1
ATOM 847 O O . ASP A 1 106 ? -11.477 -28.688 2.734 1 87.38 106 ASP A O 1
ATOM 851 N N . GLY A 1 107 ? -10.031 -27.891 1.332 1 85.44 107 GLY A N 1
ATOM 852 C CA . GLY A 1 107 ? -10.875 -28.078 0.16 1 85.44 107 GLY A CA 1
ATOM 853 C C . GLY A 1 107 ? -12.078 -27.156 0.135 1 85.44 107 GLY A C 1
ATOM 854 O O . GLY A 1 107 ? -13.086 -27.469 -0.504 1 85.44 107 GLY A O 1
ATOM 855 N N . ASP A 1 108 ? -12.031 -26.031 0.814 1 86.62 108 ASP A N 1
ATOM 856 C CA . ASP A 1 108 ? -13.18 -25.141 0.86 1 86.62 108 ASP A CA 1
ATOM 857 C C . ASP A 1 108 ? -13.102 -24.094 -0.24 1 86.62 108 ASP A C 1
ATOM 859 O O . ASP A 1 108 ? -13.945 -23.188 -0.31 1 86.62 108 ASP A O 1
ATOM 863 N N . GLY A 1 109 ? -12.078 -24.094 -1.088 1 87.12 109 GLY A N 1
ATOM 864 C CA . GLY A 1 109 ? -11.969 -23.219 -2.24 1 87.12 109 GLY A CA 1
ATOM 865 C C . GLY A 1 109 ? -11.305 -21.891 -1.916 1 87.12 109 GLY A C 1
ATOM 866 O O . GLY A 1 109 ? -11.352 -20.953 -2.715 1 87.12 109 GLY A O 1
ATOM 867 N N . LYS A 1 110 ? -10.82 -21.75 -0.79 1 89 110 LYS A N 1
ATOM 868 C CA . LYS A 1 110 ? -10.117 -20.547 -0.39 1 89 110 LYS A CA 1
ATOM 869 C C . LYS A 1 110 ? -8.859 -20.875 0.406 1 89 110 LYS A C 1
ATOM 871 O O . LYS A 1 110 ? -8.719 -21.984 0.915 1 89 110 LYS A O 1
ATOM 876 N N . ILE A 1 111 ? -7.941 -19.922 0.322 1 91.19 111 ILE A N 1
ATOM 877 C CA . ILE A 1 111 ? -6.68 -20.094 1.034 1 91.19 111 ILE A CA 1
ATOM 878 C C . ILE A 1 111 ? -6.66 -19.203 2.271 1 91.19 111 ILE A C 1
ATOM 880 O O . ILE A 1 111 ? -6.812 -17.984 2.168 1 91.19 111 ILE A O 1
ATOM 884 N N . GLY A 1 112 ? -6.57 -19.656 3.404 1 86 112 GLY A N 1
ATOM 885 C CA . GLY A 1 112 ? -6.543 -18.891 4.648 1 86 112 GLY A CA 1
ATOM 886 C C . GLY A 1 112 ? -5.137 -18.641 5.152 1 86 112 GLY A C 1
ATOM 887 O O . GLY A 1 112 ? -4.172 -19.219 4.648 1 86 112 GLY A O 1
ATOM 888 N N . ALA A 1 113 ? -5.121 -17.594 5.992 1 72.12 113 ALA A N 1
ATOM 889 C CA . ALA A 1 113 ? -3.859 -17.312 6.668 1 72.12 113 ALA A CA 1
ATOM 890 C C . ALA A 1 113 ? -3.531 -18.375 7.703 1 72.12 113 ALA A C 1
ATOM 892 O O . ALA A 1 113 ? -4.191 -18.469 8.742 1 72.12 113 ALA A O 1
ATOM 893 N N . GLU A 1 114 ? -3.766 -19.719 7.609 1 56.09 114 GLU A N 1
ATOM 894 C CA . GLU A 1 114 ? -3.611 -20.688 8.695 1 56.09 114 GLU A CA 1
ATOM 895 C C . GLU A 1 114 ? -2.27 -20.516 9.398 1 56.09 114 GLU A C 1
ATOM 897 O O . GLU A 1 114 ? -1.336 -19.938 8.836 1 56.09 114 GLU A O 1
ATOM 902 N N . MET B 1 1 ? -12.195 -5.941 -9.039 1 64.38 1 MET B N 1
ATOM 903 C CA . MET B 1 1 ? -12.078 -6.422 -7.664 1 64.38 1 MET B CA 1
ATOM 904 C C . MET B 1 1 ? -12.633 -5.395 -6.68 1 64.38 1 MET B C 1
ATOM 906 O O . MET B 1 1 ? -12.547 -4.191 -6.922 1 64.38 1 MET B O 1
ATOM 910 N N . ASP B 1 2 ? -13.438 -5.84 -5.77 1 73.94 2 ASP B N 1
ATOM 911 C CA . ASP B 1 2 ? -13.977 -4.977 -4.723 1 73.94 2 ASP B CA 1
ATOM 912 C C . ASP B 1 2 ? -12.938 -4.723 -3.633 1 73.94 2 ASP B C 1
ATOM 914 O O . ASP B 1 2 ? -12.719 -5.574 -2.766 1 73.94 2 ASP B O 1
ATOM 918 N N . TYR B 1 3 ? -12.258 -3.646 -3.748 1 80.5 3 TYR B N 1
ATOM 919 C CA . TYR B 1 3 ? -11.25 -3.309 -2.752 1 80.5 3 TYR B CA 1
ATOM 920 C C . TYR B 1 3 ? -11.898 -2.779 -1.478 1 80.5 3 TYR B C 1
ATOM 922 O O . TYR B 1 3 ? -12.773 -1.919 -1.532 1 80.5 3 TYR B O 1
ATOM 930 N N . ASN B 1 4 ? -11.547 -3.477 -0.409 1 86.88 4 ASN B N 1
ATOM 931 C CA . ASN B 1 4 ? -11.977 -3.078 0.929 1 86.88 4 ASN B CA 1
ATOM 932 C C . ASN B 1 4 ? -11.234 -1.829 1.402 1 86.88 4 ASN B C 1
ATOM 934 O O . ASN B 1 4 ? -10.023 -1.714 1.221 1 86.88 4 ASN B O 1
ATOM 938 N N . SER B 1 5 ? -12 -0.85 1.934 1 88.31 5 SER B N 1
ATOM 939 C CA . SER B 1 5 ? -11.391 0.408 2.346 1 88.31 5 SER B CA 1
ATOM 940 C C . SER B 1 5 ? -10.391 0.192 3.48 1 88.31 5 SER B C 1
ATOM 942 O O . SER B 1 5 ? -9.352 0.854 3.537 1 88.31 5 SER B O 1
ATOM 944 N N . HIS B 1 6 ? -10.781 -0.675 4.441 1 91.06 6 HIS B N 1
ATOM 945 C CA . HIS B 1 6 ? -9.867 -0.981 5.535 1 91.06 6 HIS B CA 1
ATOM 946 C C . HIS B 1 6 ? -8.586 -1.627 5.016 1 91.06 6 HIS B C 1
ATOM 948 O O . HIS B 1 6 ? -7.488 -1.316 5.492 1 91.06 6 HIS B O 1
ATOM 954 N N . TRP B 1 7 ? -8.742 -2.465 4.078 1 94 7 TRP B N 1
ATOM 955 C CA . TRP B 1 7 ? -7.59 -3.092 3.428 1 94 7 TRP B CA 1
ATOM 956 C C . TRP B 1 7 ? -6.684 -2.041 2.793 1 94 7 TRP B C 1
ATOM 958 O O . TRP B 1 7 ? -5.465 -2.066 2.984 1 94 7 TRP B O 1
ATOM 968 N N . MET B 1 8 ? -7.312 -1.116 2.098 1 93.5 8 MET B N 1
ATOM 969 C CA . MET B 1 8 ? -6.535 -0.097 1.4 1 93.5 8 MET B CA 1
ATOM 970 C C . MET B 1 8 ? -5.742 0.753 2.389 1 93.5 8 MET B C 1
ATOM 972 O O . MET B 1 8 ? -4.562 1.028 2.168 1 93.5 8 MET B O 1
ATOM 976 N N . SER B 1 9 ? -6.367 1.142 3.5 1 94.44 9 SER B N 1
ATOM 977 C CA . SER B 1 9 ? -5.695 1.975 4.492 1 94.44 9 SER B CA 1
ATOM 978 C C . SER B 1 9 ? -4.477 1.268 5.074 1 94.44 9 SER B C 1
ATOM 980 O O . SER B 1 9 ? -3.438 1.893 5.297 1 94.44 9 SER B O 1
ATOM 982 N N . LYS B 1 10 ? -4.664 -0.007 5.27 1 95.31 10 LYS B N 1
ATOM 983 C CA . LYS B 1 10 ? -3.557 -0.78 5.824 1 95.31 10 LYS B CA 1
ATOM 984 C C . LYS B 1 10 ? -2.4 -0.881 4.832 1 95.31 10 LYS B C 1
ATOM 986 O O . LYS B 1 10 ? -1.234 -0.787 5.219 1 95.31 10 LYS B O 1
ATOM 991 N N . VAL B 1 11 ? -2.713 -1.115 3.564 1 97.06 11 VAL B N 1
ATOM 992 C CA . VAL B 1 11 ? -1.683 -1.221 2.535 1 97.06 11 VAL B CA 1
ATOM 993 C C . VAL B 1 11 ? -0.958 0.115 2.389 1 97.06 11 VAL B C 1
ATOM 995 O O . VAL B 1 11 ? 0.269 0.153 2.27 1 97.06 11 VAL B O 1
ATOM 998 N N . VAL B 1 12 ? -1.692 1.186 2.441 1 97.12 12 VAL B N 1
ATOM 999 C CA . VAL B 1 12 ? -1.113 2.521 2.367 1 97.12 12 VAL B CA 1
ATOM 1000 C C . VAL B 1 12 ? -0.177 2.746 3.553 1 97.12 12 VAL B C 1
ATOM 1002 O O . VAL B 1 12 ? 0.941 3.238 3.383 1 97.12 12 VAL B O 1
ATOM 1005 N N . GLU B 1 13 ? -0.601 2.365 4.727 1 97.56 13 GLU B N 1
ATOM 1006 C CA . GLU B 1 13 ? 0.234 2.479 5.918 1 97.56 13 GLU B CA 1
ATOM 1007 C C . GLU B 1 13 ? 1.528 1.686 5.762 1 97.56 13 GLU B C 1
ATOM 1009 O O . GLU B 1 13 ? 2.607 2.176 6.105 1 97.56 13 GLU B O 1
ATOM 1014 N N . MET B 1 14 ? 1.421 0.468 5.246 1 97.44 14 MET B N 1
ATOM 1015 C CA . MET B 1 14 ? 2.602 -0.366 5.039 1 97.44 14 MET B CA 1
ATOM 1016 C C . MET B 1 14 ? 3.57 0.293 4.066 1 97.44 14 MET B C 1
ATOM 1018 O O . MET B 1 14 ? 4.781 0.282 4.285 1 97.44 14 MET B O 1
ATOM 1022 N N . ALA B 1 15 ? 3.01 0.848 2.979 1 98.25 15 ALA B N 1
ATOM 1023 C CA . ALA B 1 15 ? 3.854 1.523 1.996 1 98.25 15 ALA B CA 1
ATOM 1024 C C . ALA B 1 15 ? 4.57 2.719 2.617 1 98.25 15 ALA B C 1
ATOM 1026 O O . ALA B 1 15 ? 5.773 2.898 2.422 1 98.25 15 ALA B O 1
ATOM 1027 N N . MET B 1 16 ? 3.889 3.486 3.42 1 98.5 16 MET B N 1
ATOM 1028 C CA . MET B 1 16 ? 4.477 4.656 4.07 1 98.5 16 MET B CA 1
ATOM 1029 C C . MET B 1 16 ? 5.539 4.238 5.082 1 98.5 16 MET B C 1
ATOM 1031 O O . MET B 1 16 ? 6.598 4.863 5.168 1 98.5 16 MET B O 1
ATOM 1035 N N . ASN B 1 17 ? 5.23 3.121 5.762 1 97.81 17 ASN B N 1
ATOM 1036 C CA . ASN B 1 17 ? 6.168 2.592 6.746 1 97.81 17 ASN B CA 1
ATOM 1037 C C . ASN B 1 17 ? 7.426 2.043 6.082 1 97.81 17 ASN B C 1
ATOM 1039 O O . ASN B 1 17 ? 8.445 1.831 6.75 1 97.81 17 ASN B O 1
ATOM 1043 N N . SER B 1 18 ? 7.293 1.828 4.754 1 97.25 18 SER B N 1
ATOM 1044 C CA . SER B 1 18 ? 8.477 1.391 4.023 1 97.25 18 SER B CA 1
ATOM 1045 C C . SER B 1 18 ? 9.422 2.557 3.75 1 97.25 18 SER B C 1
ATOM 1047 O O . SER B 1 18 ? 10.594 2.35 3.439 1 97.25 1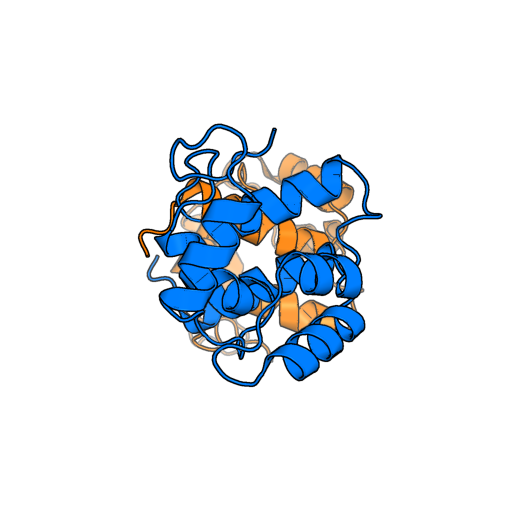8 SER B O 1
ATOM 1049 N N . ILE B 1 19 ? 8.938 3.734 3.859 1 97.94 19 ILE B N 1
ATOM 1050 C CA . ILE B 1 19 ? 9.703 4.941 3.568 1 97.94 19 ILE B CA 1
ATOM 1051 C C . ILE B 1 19 ? 10.156 5.598 4.875 1 97.94 19 ILE B C 1
ATOM 1053 O O . ILE B 1 19 ? 11.297 6.043 4.992 1 97.94 19 ILE B O 1
ATOM 1057 N N . LEU B 1 20 ? 9.211 5.598 5.852 1 98.5 20 LEU B N 1
ATOM 1058 C CA . LEU B 1 20 ? 9.414 6.312 7.109 1 98.5 20 LEU B CA 1
ATOM 1059 C C . LEU B 1 20 ? 9.398 5.348 8.289 1 98.5 20 LEU B C 1
ATOM 1061 O O . LEU B 1 20 ? 8.805 4.27 8.211 1 98.5 20 LEU B O 1
ATOM 1065 N N . ASN B 1 21 ? 10.055 5.746 9.359 1 97.88 21 ASN B N 1
ATOM 1066 C CA . ASN B 1 21 ? 10.055 4.957 10.586 1 97.88 21 ASN B CA 1
ATOM 1067 C C . ASN B 1 21 ? 8.695 5 11.281 1 97.88 21 ASN B C 1
ATOM 1069 O O . ASN B 1 21 ? 8.219 6.074 11.664 1 97.88 21 ASN B O 1
ATOM 1073 N N . PRO B 1 22 ? 8.102 3.828 11.461 1 97.69 22 PRO B N 1
ATOM 1074 C CA . PRO B 1 22 ? 6.762 3.801 12.047 1 97.69 22 PRO B CA 1
ATOM 1075 C C . PRO B 1 22 ? 6.715 4.418 13.438 1 97.69 22 PRO B C 1
ATOM 1077 O O . PRO B 1 22 ? 5.699 5.004 13.828 1 97.69 22 PRO B O 1
ATOM 1080 N N . ASP B 1 23 ? 7.758 4.273 14.164 1 98.31 23 ASP B N 1
ATOM 1081 C CA . ASP B 1 23 ? 7.785 4.867 15.5 1 98.31 23 ASP B CA 1
ATOM 1082 C C . ASP B 1 23 ? 7.723 6.391 15.422 1 98.31 23 ASP B C 1
ATOM 1084 O O . ASP B 1 23 ? 7.062 7.031 16.25 1 98.31 23 ASP B O 1
ATOM 1088 N N . ASP B 1 24 ? 8.453 6.945 14.516 1 98.62 24 ASP B N 1
ATOM 1089 C CA . ASP B 1 24 ? 8.43 8.398 14.344 1 98.62 24 ASP B CA 1
ATOM 1090 C C . ASP B 1 24 ? 7.055 8.867 13.867 1 98.62 24 ASP B C 1
ATOM 1092 O O . ASP B 1 24 ? 6.578 9.93 14.281 1 98.62 24 ASP B O 1
ATOM 1096 N N . ILE B 1 25 ? 6.402 8.125 12.984 1 98.62 25 ILE B N 1
ATOM 1097 C CA . ILE B 1 25 ? 5.059 8.438 12.516 1 98.62 25 ILE B CA 1
ATOM 1098 C C . ILE B 1 25 ? 4.094 8.461 13.703 1 98.62 25 ILE B C 1
ATOM 1100 O O . ILE B 1 25 ? 3.328 9.414 13.867 1 98.62 25 ILE B O 1
ATOM 1104 N N . LYS B 1 26 ? 4.164 7.395 14.477 1 98.31 26 LYS B N 1
ATOM 1105 C CA . LYS B 1 26 ? 3.287 7.301 15.633 1 98.31 26 LYS B CA 1
ATOM 1106 C C . LYS B 1 26 ? 3.477 8.492 16.562 1 98.31 26 LYS B C 1
ATOM 1108 O O . LYS B 1 26 ? 2.5 9.086 17.031 1 98.31 26 LYS B O 1
ATOM 1113 N N . LYS B 1 27 ? 4.699 8.828 16.859 1 98.5 27 LYS B N 1
ATOM 1114 C CA . LYS B 1 27 ? 5.004 9.984 17.703 1 98.5 27 LYS B CA 1
ATOM 1115 C C . LYS B 1 27 ? 4.41 11.258 17.125 1 98.5 27 LYS B C 1
ATOM 1117 O O . LYS B 1 27 ? 3.797 12.055 17.844 1 98.5 27 LYS B O 1
ATOM 1122 N N . ALA B 1 28 ? 4.621 11.477 15.836 1 98.5 28 ALA B N 1
ATOM 1123 C CA . ALA B 1 28 ? 4.125 12.68 15.18 1 98.5 28 ALA B CA 1
ATOM 1124 C C . ALA B 1 28 ? 2.602 12.75 15.234 1 98.5 28 ALA B C 1
ATOM 1126 O O . ALA B 1 28 ? 2.031 13.797 15.547 1 98.5 28 ALA B O 1
ATOM 1127 N N . LEU B 1 29 ? 1.967 11.648 14.969 1 98.38 29 LEU B N 1
ATOM 1128 C CA . LEU B 1 29 ? 0.508 11.617 14.977 1 98.38 29 LEU B CA 1
ATOM 1129 C C . LEU B 1 29 ? -0.037 11.898 16.375 1 98.38 29 LEU B C 1
ATOM 1131 O O . LEU B 1 29 ? -1.085 12.531 16.516 1 98.38 29 LEU B O 1
ATOM 1135 N N . ASP B 1 30 ? 0.678 11.383 17.344 1 98.12 30 ASP B N 1
ATOM 1136 C CA . ASP B 1 30 ? 0.276 11.648 18.734 1 98.12 30 ASP B CA 1
ATOM 1137 C C . ASP B 1 30 ? 0.361 13.133 19.062 1 98.12 30 ASP B C 1
ATOM 1139 O O . ASP B 1 30 ? -0.482 13.664 19.781 1 98.12 30 ASP B O 1
ATOM 1143 N N . VAL B 1 31 ? 1.334 13.836 18.609 1 98.19 31 VAL B N 1
ATOM 1144 C CA . VAL B 1 31 ? 1.532 15.266 18.844 1 98.19 31 VAL B CA 1
ATOM 1145 C C . VAL B 1 31 ? 0.401 16.062 18.188 1 98.19 31 VAL B C 1
ATOM 1147 O O . VAL B 1 31 ? -0.072 17.047 18.75 1 98.19 31 VAL B O 1
ATOM 1150 N N . PHE B 1 32 ? -0.095 15.57 17.094 1 98 32 PHE B N 1
ATOM 1151 C CA . PHE B 1 32 ? -1.08 16.344 16.344 1 98 32 PHE B CA 1
ATOM 1152 C C . PHE B 1 32 ? -2.449 15.672 16.406 1 98 32 PHE B C 1
ATOM 1154 O O . PHE B 1 32 ? -3.242 15.781 15.461 1 98 32 PHE B O 1
ATOM 1161 N N . LYS B 1 33 ? -2.691 14.992 17.438 1 96.62 33 LYS B N 1
ATOM 1162 C CA . LYS B 1 33 ? -3.955 14.281 17.609 1 96.62 33 LYS B CA 1
ATOM 1163 C C . LYS B 1 33 ? -5.105 15.258 17.844 1 96.62 33 LYS B C 1
ATOM 1165 O O . LYS B 1 33 ? -6.246 14.977 17.469 1 96.62 33 LYS B O 1
ATOM 1170 N N . ALA B 1 34 ? -4.809 16.422 18.469 1 96.44 34 ALA B N 1
ATOM 1171 C CA . ALA B 1 34 ? -5.844 17.391 18.781 1 96.44 34 ALA B CA 1
ATOM 1172 C C . ALA B 1 34 ? -6.289 18.156 17.547 1 96.44 34 ALA B C 1
ATOM 1174 O O . ALA B 1 34 ? -5.465 18.5 16.688 1 96.44 34 ALA B O 1
ATOM 1175 N N . VAL B 1 35 ? -7.574 18.422 17.547 1 95.5 35 VAL B N 1
ATOM 1176 C CA . VAL B 1 35 ? -8.133 19.219 16.453 1 95.5 35 VAL B CA 1
ATOM 1177 C C . VAL B 1 35 ? -7.484 20.609 16.438 1 95.5 35 VAL B C 1
ATOM 1179 O O . VAL B 1 35 ? -7.273 21.203 17.5 1 95.5 35 VAL B O 1
ATOM 1182 N N . ASP B 1 36 ? -7.133 21.094 15.18 1 95.44 36 ASP B N 1
ATOM 1183 C CA . ASP B 1 36 ? -6.574 22.406 14.906 1 95.44 36 ASP B CA 1
ATOM 1184 C C . ASP B 1 36 ? -5.168 22.547 15.492 1 95.44 36 ASP B C 1
ATOM 1186 O O . ASP B 1 36 ? -4.703 23.656 15.758 1 95.44 36 ASP B O 1
ATOM 1190 N N . SER B 1 37 ? -4.461 21.422 15.695 1 96.75 37 SER B N 1
ATOM 1191 C CA . SER B 1 37 ? -3.1 21.422 16.219 1 96.75 37 SER B CA 1
ATOM 1192 C C . SER B 1 37 ? -2.076 21.188 15.117 1 96.75 37 SER B C 1
ATOM 1194 O O . SER B 1 37 ? -0.875 21.375 15.328 1 96.75 37 SER B O 1
ATOM 1196 N N . PHE B 1 38 ? -2.557 20.828 13.938 1 97.75 38 PHE B N 1
ATOM 1197 C CA . PHE B 1 38 ? -1.673 20.328 12.898 1 97.75 38 PHE B CA 1
ATOM 1198 C C . PHE B 1 38 ? -0.771 21.422 12.367 1 97.75 38 PHE B C 1
ATOM 1200 O O . PHE B 1 38 ? -1.251 22.5 11.984 1 97.75 38 PHE B O 1
ATOM 1207 N N . ASP B 1 39 ? 0.494 21.156 12.352 1 96.62 39 ASP B N 1
ATOM 1208 C CA . ASP B 1 39 ? 1.558 21.922 11.719 1 96.62 39 ASP B CA 1
ATOM 1209 C C . ASP B 1 39 ? 2.334 21.078 10.719 1 96.62 39 ASP B C 1
ATOM 1211 O O . ASP B 1 39 ? 3.121 20.203 11.109 1 96.62 39 ASP B O 1
ATOM 1215 N N . HIS B 1 40 ? 2.182 21.297 9.469 1 96 40 HIS B N 1
ATOM 1216 C CA . HIS B 1 40 ? 2.711 20.422 8.438 1 96 40 HIS B CA 1
ATOM 1217 C C . HIS B 1 40 ? 4.238 20.406 8.453 1 96 40 HIS B C 1
ATOM 1219 O O . HIS B 1 40 ? 4.852 19.359 8.273 1 96 40 HIS B O 1
ATOM 1225 N N . LYS B 1 41 ? 4.824 21.562 8.594 1 95 41 LYS B N 1
ATOM 1226 C CA . LYS B 1 41 ? 6.285 21.625 8.609 1 95 41 LYS B CA 1
ATOM 1227 C C . LYS B 1 41 ? 6.859 20.781 9.742 1 95 41 LYS B C 1
ATOM 1229 O O . LYS B 1 41 ? 7.766 19.969 9.531 1 95 41 LYS B O 1
ATOM 1234 N N . ARG B 1 42 ? 6.305 21 10.898 1 97.31 42 ARG B N 1
ATOM 1235 C CA . ARG B 1 42 ? 6.766 20.25 12.062 1 97.31 42 ARG B CA 1
ATOM 1236 C C . ARG B 1 42 ? 6.469 18.75 11.898 1 97.31 42 ARG B C 1
ATOM 1238 O O . ARG B 1 42 ? 7.297 17.906 12.242 1 97.31 42 ARG B O 1
ATOM 1245 N N . PHE B 1 43 ? 5.363 18.438 11.375 1 98.25 43 PHE B N 1
ATOM 1246 C CA . PHE B 1 43 ? 4.973 17.047 11.164 1 98.25 43 PHE B CA 1
ATOM 1247 C C . PHE B 1 43 ? 5.969 16.328 10.258 1 98.25 43 PHE B C 1
ATOM 1249 O O . PHE B 1 43 ? 6.488 15.273 10.617 1 98.25 43 PHE B O 1
ATOM 1256 N N . PHE B 1 44 ? 6.258 16.938 9.094 1 96.94 44 PHE B N 1
ATOM 1257 C CA . PHE B 1 44 ? 7.133 16.297 8.117 1 96.94 44 PHE B CA 1
ATOM 1258 C C . PHE B 1 44 ? 8.562 16.234 8.625 1 96.94 44 PHE B C 1
ATOM 1260 O O . PHE B 1 44 ? 9.312 15.32 8.273 1 96.94 44 PHE B O 1
ATOM 1267 N N . GLU B 1 45 ? 8.875 17.188 9.508 1 97.38 45 GLU B N 1
ATOM 1268 C CA . GLU B 1 45 ? 10.164 17.094 10.195 1 97.38 45 GLU B CA 1
ATOM 1269 C C . GLU B 1 45 ? 10.18 15.906 11.148 1 97.38 45 GLU B C 1
ATOM 1271 O O . GLU B 1 45 ? 11.148 15.133 11.172 1 97.38 45 GLU B O 1
ATOM 1276 N N . MET B 1 46 ? 9.18 15.742 11.93 1 98.19 46 MET B N 1
ATOM 1277 C CA . MET B 1 46 ? 9.109 14.695 12.945 1 98.19 46 MET B CA 1
ATOM 1278 C C . MET B 1 46 ? 9.117 13.312 12.305 1 98.19 46 MET B C 1
ATOM 1280 O O . MET B 1 46 ? 9.727 12.383 12.836 1 98.19 46 MET B O 1
ATOM 1284 N N . VAL B 1 47 ? 8.5 13.172 11.133 1 98.38 47 VAL B N 1
ATOM 1285 C CA . VAL B 1 47 ? 8.438 11.852 10.516 1 98.38 47 VAL B CA 1
ATOM 1286 C C . VAL B 1 47 ? 9.703 11.602 9.695 1 98.38 47 VAL B C 1
ATOM 1288 O O . VAL B 1 47 ? 9.883 10.516 9.141 1 98.38 47 VAL B O 1
ATOM 1291 N N . GLY B 1 48 ? 10.477 12.578 9.562 1 97.75 48 GLY B N 1
ATOM 1292 C CA . GLY B 1 48 ? 11.781 12.414 8.953 1 97.75 48 GLY B CA 1
ATOM 1293 C C . GLY B 1 48 ? 11.773 12.57 7.449 1 97.75 48 GLY B C 1
ATOM 1294 O O . GLY B 1 48 ? 12.742 12.227 6.773 1 97.75 48 GLY B O 1
ATOM 1295 N N . LEU B 1 49 ? 10.727 13.039 6.891 1 97.12 49 LEU B N 1
ATOM 1296 C CA . LEU B 1 49 ? 10.602 13.172 5.441 1 97.12 49 LEU B CA 1
ATOM 1297 C C . LEU B 1 49 ? 11.641 14.148 4.895 1 97.12 49 LEU B C 1
ATOM 1299 O O . LEU B 1 49 ? 12.188 13.938 3.809 1 97.12 49 LEU B O 1
ATOM 1303 N N . LYS B 1 50 ? 12 15.125 5.645 1 94.88 50 LYS B N 1
ATOM 1304 C CA . LYS B 1 50 ? 12.883 16.203 5.195 1 94.88 50 LYS B CA 1
ATOM 1305 C C . LYS B 1 50 ? 14.305 15.695 4.977 1 94.88 50 LYS B C 1
ATOM 1307 O O . LYS B 1 50 ? 15.086 16.312 4.254 1 94.88 50 LYS B O 1
ATOM 1312 N N . VAL B 1 51 ? 14.688 14.648 5.566 1 96.38 51 VAL B N 1
ATOM 1313 C CA . VAL B 1 51 ? 16.062 14.172 5.477 1 96.38 51 VAL B CA 1
ATOM 1314 C C . VAL B 1 51 ? 16.125 12.906 4.633 1 96.38 51 VAL B C 1
ATOM 1316 O O . VAL B 1 51 ? 17.141 12.219 4.602 1 96.38 51 VAL B O 1
ATOM 1319 N N . LYS B 1 52 ? 15.031 12.516 4.004 1 97.06 52 LYS B N 1
ATOM 1320 C CA . LYS B 1 52 ? 15.008 11.352 3.117 1 97.06 52 LYS B CA 1
ATOM 1321 C C . LYS B 1 52 ? 15.586 11.695 1.749 1 97.06 52 LYS B C 1
ATOM 1323 O O . LYS B 1 52 ? 15.742 12.867 1.411 1 97.06 52 LYS B O 1
ATOM 1328 N N . SER B 1 53 ? 16 10.656 1.022 1 97.12 53 SER B N 1
ATOM 1329 C CA . SER B 1 53 ? 16.469 10.859 -0.346 1 97.12 53 SER B CA 1
ATOM 1330 C C . SER B 1 53 ? 15.375 11.461 -1.222 1 97.12 53 SER B C 1
ATOM 1332 O O . SER B 1 53 ? 14.188 11.328 -0.915 1 97.12 53 SER B O 1
ATOM 1334 N N . ALA B 1 54 ? 15.758 12.109 -2.281 1 95.81 54 ALA B N 1
ATOM 1335 C CA . ALA B 1 54 ? 14.797 12.648 -3.24 1 95.81 54 ALA B CA 1
ATOM 1336 C C . ALA B 1 54 ? 13.844 11.562 -3.738 1 95.81 54 ALA B C 1
ATOM 1338 O O . ALA B 1 54 ? 12.648 11.805 -3.893 1 95.81 54 ALA B O 1
ATOM 1339 N N . ASP B 1 55 ? 14.391 10.352 -3.971 1 96.06 55 ASP B N 1
ATOM 1340 C CA . ASP B 1 55 ? 13.57 9.234 -4.43 1 96.06 55 ASP B CA 1
ATOM 1341 C C . ASP B 1 55 ? 12.516 8.859 -3.395 1 96.06 55 ASP B C 1
ATOM 1343 O O . ASP B 1 55 ? 11.352 8.633 -3.74 1 96.06 55 ASP B O 1
ATOM 1347 N N . ASP B 1 56 ? 12.875 8.852 -2.113 1 97.06 56 ASP B N 1
ATOM 1348 C CA . ASP B 1 56 ? 11.945 8.492 -1.051 1 97.06 56 ASP B CA 1
ATOM 1349 C C . ASP B 1 56 ? 10.875 9.57 -0.867 1 97.06 56 ASP B C 1
ATOM 1351 O O . ASP B 1 56 ? 9.711 9.266 -0.603 1 97.06 56 ASP B O 1
ATOM 1355 N N . VAL B 1 57 ? 11.258 10.805 -0.979 1 96.5 57 VAL B N 1
ATOM 1356 C CA . VAL B 1 57 ? 10.297 11.906 -0.901 1 96.5 57 VAL B CA 1
ATOM 1357 C C . VAL B 1 57 ? 9.297 11.797 -2.047 1 96.5 57 VAL B C 1
ATOM 1359 O O . VAL B 1 57 ? 8.094 12 -1.85 1 96.5 57 VAL B O 1
ATOM 1362 N N . LYS B 1 58 ? 9.766 11.438 -3.209 1 96.25 58 LYS B N 1
ATOM 1363 C CA . LYS B 1 58 ? 8.891 11.258 -4.367 1 96.25 58 LYS B CA 1
ATOM 1364 C C . LYS B 1 58 ? 7.91 10.117 -4.141 1 96.25 58 LYS B C 1
ATOM 1366 O O . LYS B 1 58 ? 6.734 10.219 -4.5 1 96.25 58 LYS B O 1
ATOM 1371 N N . LYS B 1 59 ? 8.375 9.062 -3.59 1 96.81 59 LYS B N 1
ATOM 1372 C CA . LYS B 1 59 ? 7.496 7.941 -3.273 1 96.81 59 LYS B CA 1
ATOM 1373 C C . LYS B 1 59 ? 6.402 8.359 -2.295 1 96.81 59 LYS B C 1
ATOM 1375 O O . LYS B 1 59 ? 5.23 8.023 -2.486 1 96.81 59 LYS B O 1
ATOM 1380 N N . ALA B 1 60 ? 6.816 9.062 -1.23 1 97.69 60 ALA B N 1
ATOM 1381 C CA . ALA B 1 60 ? 5.844 9.539 -0.251 1 97.69 60 ALA B CA 1
ATOM 1382 C C . ALA B 1 60 ? 4.812 10.453 -0.905 1 97.69 60 ALA B C 1
ATOM 1384 O O . ALA B 1 60 ? 3.617 10.352 -0.621 1 97.69 60 ALA B O 1
ATOM 1385 N N . PHE B 1 61 ? 5.297 11.312 -1.804 1 96.88 61 PHE B N 1
ATOM 1386 C CA . PHE B 1 61 ? 4.402 12.188 -2.547 1 96.88 61 PHE B CA 1
ATOM 1387 C C . PHE B 1 61 ? 3.402 11.375 -3.363 1 96.88 61 PHE B C 1
ATOM 1389 O O . PHE B 1 61 ? 2.209 11.688 -3.385 1 96.88 61 PHE B O 1
ATOM 1396 N N . HIS B 1 62 ? 3.902 10.383 -3.973 1 96 62 HIS B N 1
ATOM 1397 C CA . HIS B 1 62 ? 3.031 9.531 -4.773 1 96 62 HIS B CA 1
ATOM 1398 C C . HIS B 1 62 ? 1.968 8.859 -3.91 1 96 62 HIS B C 1
ATOM 1400 O O . HIS B 1 62 ? 0.808 8.758 -4.316 1 96 62 HIS B O 1
ATOM 1406 N N . ILE B 1 63 ? 2.344 8.414 -2.746 1 97.5 63 ILE B N 1
ATOM 1407 C CA . ILE B 1 63 ? 1.396 7.789 -1.833 1 97.5 63 ILE B CA 1
ATOM 1408 C C . ILE B 1 63 ? 0.311 8.789 -1.445 1 97.5 63 ILE B C 1
ATOM 1410 O O . ILE B 1 63 ? -0.862 8.43 -1.322 1 97.5 63 ILE B O 1
ATOM 1414 N N . LEU B 1 64 ? 0.667 10.047 -1.288 1 96.81 64 LEU B N 1
ATOM 1415 C CA . LEU B 1 64 ? -0.283 11.078 -0.879 1 96.81 64 LEU B CA 1
ATOM 1416 C C . LEU B 1 64 ? -1.149 11.516 -2.055 1 96.81 64 LEU B C 1
ATOM 1418 O O . LEU B 1 64 ? -2.295 11.93 -1.867 1 96.81 64 LEU B O 1
ATOM 1422 N N . ASP B 1 65 ? -0.616 11.398 -3.281 1 96 65 ASP B N 1
ATOM 1423 C CA . ASP B 1 65 ? -1.311 11.773 -4.508 1 96 65 ASP B CA 1
ATOM 1424 C C . ASP B 1 65 ? -2.221 10.648 -4.992 1 96 65 ASP B C 1
ATOM 1426 O O . ASP B 1 65 ? -1.99 10.07 -6.055 1 96 65 ASP B O 1
ATOM 1430 N N . ALA B 1 66 ? -3.348 10.398 -4.363 1 94.38 66 ALA B N 1
ATOM 1431 C CA . ALA B 1 66 ? -4.184 9.211 -4.512 1 94.38 66 ALA B CA 1
ATOM 1432 C C . ALA B 1 66 ? -4.875 9.188 -5.871 1 94.38 66 ALA B C 1
ATOM 1434 O O . ALA B 1 66 ? -5.246 8.125 -6.371 1 94.38 66 ALA B O 1
ATOM 1435 N N . ASP B 1 67 ? -5.141 10.352 -6.488 1 94.06 67 ASP B N 1
ATOM 1436 C CA . ASP B 1 67 ? -5.781 10.367 -7.797 1 94.06 67 ASP B CA 1
ATOM 1437 C C . ASP B 1 67 ? -4.746 10.398 -8.922 1 94.06 67 ASP B C 1
ATOM 1439 O O . ASP B 1 67 ? -5.098 10.469 -10.094 1 94.06 67 ASP B O 1
ATOM 1443 N N . ASN B 1 68 ? -3.422 10.422 -8.508 1 95.25 68 ASN B N 1
ATOM 1444 C CA . ASN B 1 68 ? -2.283 10.352 -9.422 1 95.25 68 ASN B CA 1
ATOM 1445 C C . ASN B 1 68 ? -2.289 11.516 -10.414 1 95.25 68 ASN B C 1
ATOM 1447 O O . ASN B 1 68 ? -2.018 11.328 -11.602 1 95.25 68 ASN B O 1
ATOM 1451 N N . SER B 1 69 ? -2.68 12.617 -9.977 1 93.88 69 SER B N 1
ATOM 1452 C CA . SER B 1 69 ? -2.738 13.797 -10.828 1 93.88 69 SER B CA 1
ATOM 1453 C C . SER B 1 69 ? -1.359 14.43 -11 1 93.88 69 SER B C 1
ATOM 1455 O O . SER B 1 69 ? -1.154 15.258 -11.883 1 93.88 69 SER B O 1
ATOM 1457 N N . GLY B 1 70 ? -0.43 14.055 -10.148 1 94.25 70 GLY B N 1
ATOM 1458 C CA . GLY B 1 70 ? 0.858 14.734 -10.086 1 94.25 70 GLY B CA 1
ATOM 1459 C C . GLY B 1 70 ? 0.887 15.875 -9.094 1 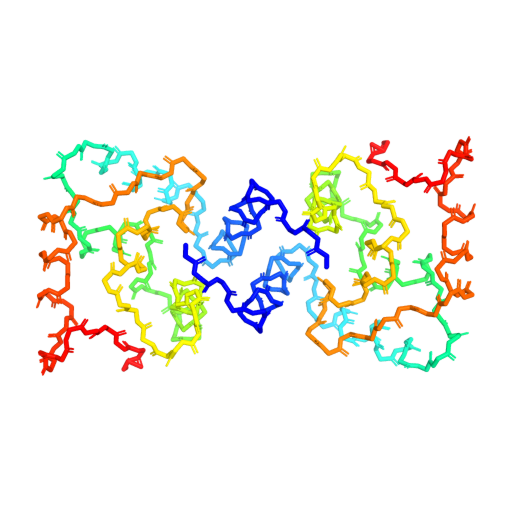94.25 70 GLY B C 1
ATOM 1460 O O . GLY B 1 70 ? 1.929 16.5 -8.898 1 94.25 70 GLY B O 1
ATOM 1461 N N . PHE B 1 71 ? -0.293 16.125 -8.453 1 94 71 PHE B N 1
ATOM 1462 C CA . PHE B 1 71 ? -0.423 17.172 -7.441 1 94 71 PHE B CA 1
ATOM 1463 C C . PHE B 1 71 ? -1.183 16.656 -6.223 1 94 71 PHE B C 1
ATOM 1465 O O . PHE B 1 71 ? -1.958 15.711 -6.328 1 94 71 PHE B O 1
ATOM 1472 N N . ILE B 1 72 ? -0.83 17.219 -5.109 1 95.38 72 ILE B N 1
ATOM 1473 C CA . ILE B 1 72 ? -1.646 17.016 -3.916 1 95.38 72 ILE B CA 1
ATOM 1474 C C . ILE B 1 72 ? -2.637 18.156 -3.762 1 95.38 72 ILE B C 1
ATOM 1476 O O . ILE B 1 72 ? -2.238 19.297 -3.512 1 95.38 72 ILE B O 1
ATOM 1480 N N . GLU B 1 73 ? -3.873 17.844 -3.92 1 93.38 73 GLU B N 1
ATOM 1481 C CA . GLU B 1 73 ? -4.934 18.859 -3.885 1 93.38 73 GLU B CA 1
ATOM 1482 C C . GLU B 1 73 ? -5.641 18.859 -2.533 1 93.38 73 GLU B C 1
ATOM 1484 O O . GLU B 1 73 ? -5.32 18.062 -1.654 1 93.38 73 GLU B O 1
ATOM 1489 N N . GLU B 1 74 ? -6.617 19.688 -2.41 1 94.25 74 GLU B N 1
ATOM 1490 C CA . GLU B 1 74 ? -7.262 19.953 -1.129 1 94.25 74 GLU B CA 1
ATOM 1491 C C . GLU B 1 74 ? -7.859 18.688 -0.534 1 94.25 74 GLU B C 1
ATOM 1493 O O . GLU B 1 74 ? -7.688 18.406 0.655 1 94.25 74 GLU B O 1
ATOM 1498 N N . GLU B 1 75 ? -8.516 17.906 -1.354 1 93.88 75 GLU B N 1
ATOM 1499 C CA . GLU B 1 75 ? -9.148 16.688 -0.867 1 93.88 75 GLU B CA 1
ATOM 1500 C C . GLU B 1 75 ? -8.117 15.719 -0.298 1 93.88 75 GLU B C 1
ATOM 1502 O O . GLU B 1 75 ? -8.352 15.086 0.729 1 93.88 75 GLU B O 1
ATOM 1507 N N . GLU B 1 76 ? -6.965 15.57 -0.988 1 95.62 76 GLU B N 1
ATOM 1508 C CA . GLU B 1 76 ? -5.895 14.695 -0.519 1 95.62 76 GLU B CA 1
ATOM 1509 C C . GLU B 1 76 ? -5.25 15.242 0.75 1 95.62 76 GLU B C 1
ATOM 1511 O O . GLU B 1 76 ? -4.883 14.484 1.646 1 95.62 76 GLU B O 1
ATOM 1516 N N . LEU B 1 77 ? -5.184 16.547 0.838 1 95.88 77 LEU B N 1
ATOM 1517 C CA . LEU B 1 77 ? -4.613 17.156 2.027 1 95.88 77 LEU B CA 1
ATOM 1518 C C . LEU B 1 77 ? -5.496 16.922 3.246 1 95.88 77 LEU B C 1
ATOM 1520 O O . LEU B 1 77 ? -4.992 16.688 4.348 1 95.88 77 LEU B O 1
ATOM 1524 N N . LYS B 1 78 ? -6.75 16.969 3.047 1 95.62 78 LYS B N 1
ATOM 1525 C CA . LYS B 1 78 ? -7.695 16.766 4.137 1 95.62 78 LYS B CA 1
ATOM 1526 C C . LYS B 1 78 ? -7.473 15.406 4.809 1 95.62 78 LYS B C 1
ATOM 1528 O O . LYS B 1 78 ? -7.629 15.273 6.023 1 95.62 78 LYS B O 1
ATOM 1533 N N . CYS B 1 79 ? -7.062 14.398 4 1 95.12 79 CYS B N 1
ATOM 1534 C CA . CYS B 1 79 ? -6.914 13.047 4.523 1 95.12 79 CYS B CA 1
ATOM 1535 C C . CYS B 1 79 ? -5.445 12.68 4.695 1 95.12 79 CYS B C 1
ATOM 1537 O O . CYS B 1 79 ? -5.102 11.508 4.832 1 95.12 79 CYS B O 1
ATOM 1539 N N . VAL B 1 80 ? -4.578 13.625 4.762 1 97.19 80 VAL B N 1
ATOM 1540 C CA . VAL B 1 80 ? -3.141 13.383 4.684 1 97.19 80 VAL B CA 1
ATOM 1541 C C . VAL B 1 80 ? -2.697 12.5 5.848 1 97.19 80 VAL B C 1
ATOM 1543 O O . VAL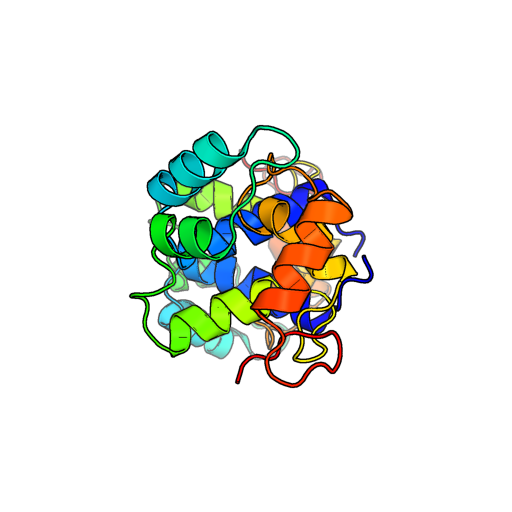 B 1 80 ? -1.918 11.562 5.668 1 97.19 80 VAL B O 1
ATOM 1546 N N . LEU B 1 81 ? -3.193 12.727 7.062 1 97.81 81 LEU B N 1
ATOM 1547 C CA . LEU B 1 81 ? -2.744 11.977 8.227 1 97.81 81 LEU B CA 1
ATOM 1548 C C . LEU B 1 81 ? -3.203 10.523 8.148 1 97.81 81 LEU B C 1
ATOM 1550 O O . LEU B 1 81 ? -2.518 9.617 8.633 1 97.81 81 LEU B O 1
ATOM 1554 N N . LYS B 1 82 ? -4.25 10.234 7.438 1 96.19 82 LYS B N 1
ATOM 1555 C CA . LYS B 1 82 ? -4.766 8.883 7.246 1 96.19 82 LYS B CA 1
ATOM 1556 C C . LYS B 1 82 ? -3.842 8.062 6.352 1 96.19 82 LYS B C 1
ATOM 1558 O O . LYS B 1 82 ? -3.877 6.828 6.371 1 96.19 82 LYS B O 1
ATOM 1563 N N . HIS B 1 83 ? -3.027 8.727 5.531 1 96.94 83 HIS B N 1
ATOM 1564 C CA . HIS B 1 83 ? -2.086 8.023 4.664 1 96.94 83 HIS B CA 1
ATOM 1565 C C . HIS B 1 83 ? -0.794 7.695 5.402 1 96.94 83 HIS B C 1
ATOM 1567 O O . HIS B 1 83 ? 0.057 6.969 4.879 1 96.94 83 HIS B O 1
ATOM 1573 N N . PHE B 1 84 ? -0.69 8.227 6.656 1 97.62 84 PHE B N 1
ATOM 1574 C CA . PHE B 1 84 ? 0.445 7.867 7.496 1 97.62 84 PHE B CA 1
ATOM 1575 C C . PHE B 1 84 ? 0.07 6.754 8.469 1 97.62 84 PHE B C 1
ATOM 1577 O O . PHE B 1 84 ? 0.926 5.969 8.875 1 97.62 84 PHE B O 1
ATOM 1584 N N . ALA B 1 85 ? -1.146 6.719 8.859 1 96.62 85 ALA B N 1
ATOM 1585 C CA . ALA B 1 85 ? -1.643 5.668 9.75 1 96.62 85 ALA B CA 1
ATOM 1586 C C . ALA B 1 85 ? -3.156 5.52 9.625 1 96.62 85 ALA B C 1
ATOM 1588 O O . ALA B 1 85 ? -3.865 6.496 9.375 1 96.62 85 ALA B O 1
ATOM 1589 N N . THR B 1 86 ? -3.631 4.328 9.914 1 94.69 86 THR B N 1
ATOM 1590 C CA . THR B 1 86 ? -5.051 4.016 9.797 1 94.69 86 THR B CA 1
ATOM 1591 C C . THR B 1 86 ? -5.871 4.84 10.789 1 94.69 86 THR B C 1
ATOM 1593 O O . THR B 1 86 ? -7.031 5.156 10.523 1 94.69 86 THR B O 1
ATOM 1596 N N . ASP B 1 87 ? -5.273 5.207 11.797 1 93.88 87 ASP B N 1
ATOM 1597 C CA . ASP B 1 87 ? -6.012 5.934 12.828 1 93.88 87 ASP B CA 1
ATOM 1598 C C . ASP B 1 87 ? -5.781 7.438 12.711 1 93.88 87 ASP B C 1
ATOM 1600 O O . ASP B 1 87 ? -6.227 8.211 13.562 1 93.88 87 ASP B O 1
ATOM 1604 N N . GLY B 1 88 ? -5.145 7.887 11.711 1 95.94 88 GLY B N 1
ATOM 1605 C CA . GLY B 1 88 ? -4.988 9.312 11.477 1 95.94 88 GLY B CA 1
ATOM 1606 C C . GLY B 1 88 ? -6.309 10.023 11.234 1 95.94 88 GLY B C 1
ATOM 1607 O O . GLY B 1 88 ? -7.195 9.484 10.57 1 95.94 88 GLY B O 1
ATOM 1608 N N . ARG B 1 89 ? -6.465 11.156 11.773 1 97.06 89 ARG B N 1
ATOM 1609 C CA . ARG B 1 89 ? -7.688 11.93 11.602 1 97.06 89 ARG B CA 1
ATOM 1610 C C . ARG B 1 89 ? -7.648 12.75 10.312 1 97.06 89 ARG B C 1
ATOM 1612 O O . ARG B 1 89 ? -6.574 12.969 9.75 1 97.06 89 ARG B O 1
ATOM 1619 N N . ASP B 1 90 ? -8.844 13.195 9.883 1 97.12 90 ASP B N 1
ATOM 1620 C CA . ASP B 1 90 ? -8.906 14.203 8.828 1 97.12 90 ASP B CA 1
ATOM 1621 C C . ASP B 1 90 ? -8.461 15.57 9.344 1 97.12 90 ASP B C 1
ATOM 1623 O O . ASP B 1 90 ? -8.711 15.914 10.5 1 97.12 90 ASP B O 1
ATOM 1627 N N . LEU B 1 91 ? -7.82 16.312 8.484 1 97.81 91 LEU B N 1
ATOM 1628 C CA . LEU B 1 91 ? -7.566 17.719 8.812 1 97.81 91 LEU B CA 1
ATOM 1629 C C . LEU B 1 91 ? -8.859 18.531 8.734 1 97.81 91 LEU B C 1
ATOM 1631 O O . LEU B 1 91 ? -9.727 18.25 7.91 1 97.81 91 LEU B O 1
ATOM 1635 N N . THR B 1 92 ? -8.953 19.516 9.625 1 97.81 92 THR B N 1
ATOM 1636 C CA . THR B 1 92 ? -10.055 20.469 9.516 1 97.81 92 THR B CA 1
ATOM 1637 C C . THR B 1 92 ? -9.875 21.359 8.289 1 97.81 92 THR B C 1
ATOM 1639 O O . THR B 1 92 ? -8.789 21.406 7.703 1 97.81 92 THR B O 1
ATOM 1642 N N . ASP B 1 93 ? -11.016 22.031 7.93 1 97.06 93 ASP B N 1
ATOM 1643 C CA . ASP B 1 93 ? -10.922 23 6.836 1 97.06 93 ASP B CA 1
ATOM 1644 C C . ASP B 1 93 ? -9.844 24.047 7.113 1 97.06 93 ASP B C 1
ATOM 1646 O O . ASP B 1 93 ? -9.094 24.422 6.211 1 97.06 93 ASP B O 1
ATOM 1650 N N . LYS B 1 94 ? -9.797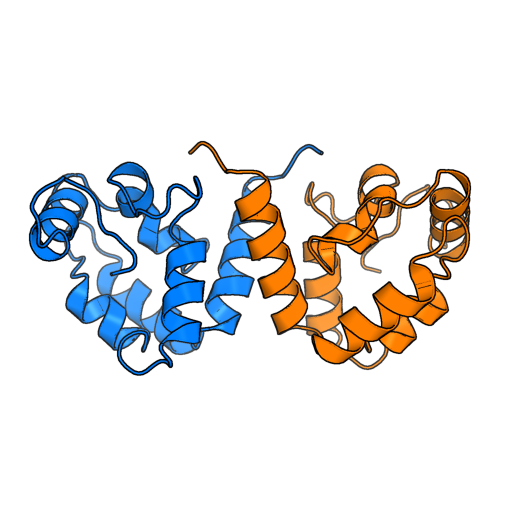 24.484 8.344 1 96.81 94 LYS B N 1
ATOM 1651 C CA . LYS B 1 94 ? -8.805 25.469 8.75 1 96.81 94 LYS B CA 1
ATOM 1652 C C . LYS B 1 94 ? -7.387 24.922 8.586 1 96.81 94 LYS B C 1
ATOM 1654 O O . LYS B 1 94 ? -6.523 25.594 8.016 1 96.81 94 LYS B O 1
ATOM 1659 N N . GLU B 1 95 ? -7.109 23.734 9.086 1 97.69 95 GLU B N 1
ATOM 1660 C CA . GLU B 1 95 ? -5.801 23.109 8.953 1 97.69 95 GLU B CA 1
ATOM 1661 C C . GLU B 1 95 ? -5.43 22.906 7.492 1 97.69 95 GLU B C 1
ATOM 1663 O O . GLU B 1 95 ? -4.293 23.156 7.09 1 97.69 95 GLU B O 1
ATOM 1668 N N . THR B 1 96 ? -6.414 22.422 6.719 1 96.94 96 THR B N 1
ATOM 1669 C CA . THR B 1 96 ? -6.191 22.125 5.309 1 96.94 96 THR B CA 1
ATOM 1670 C C . THR B 1 96 ? -5.82 23.391 4.547 1 96.94 96 THR B C 1
ATOM 1672 O O . THR B 1 96 ? -4.871 23.391 3.762 1 96.94 96 THR B O 1
ATOM 1675 N N . LYS B 1 97 ? -6.527 24.438 4.785 1 94.12 97 LYS B N 1
ATOM 1676 C CA . LYS B 1 97 ? -6.27 25.719 4.121 1 94.12 97 LYS B CA 1
ATOM 1677 C C . LYS B 1 97 ? -4.902 26.266 4.508 1 94.12 97 LYS B C 1
ATOM 1679 O O . LYS B 1 97 ? -4.164 26.766 3.652 1 94.12 97 LYS B O 1
ATOM 1684 N N . ALA B 1 98 ? -4.562 26.188 5.789 1 94.06 98 ALA B N 1
ATOM 1685 C CA . ALA B 1 98 ? -3.254 26.641 6.254 1 94.06 98 ALA B CA 1
ATOM 1686 C C . ALA B 1 98 ? -2.129 25.859 5.586 1 94.06 98 ALA B C 1
ATOM 1688 O O . ALA B 1 98 ? -1.111 26.438 5.191 1 94.06 98 ALA B O 1
ATOM 1689 N N . PHE B 1 99 ? -2.295 24.562 5.535 1 95.56 99 PHE B N 1
ATOM 1690 C CA . PHE B 1 99 ? -1.318 23.703 4.875 1 95.56 99 PHE B CA 1
ATOM 1691 C C . PHE B 1 99 ? -1.174 24.078 3.404 1 95.56 99 PHE B C 1
ATOM 1693 O O . PHE B 1 99 ? -0.058 24.266 2.912 1 95.56 99 PHE B O 1
ATOM 1700 N N . LEU B 1 100 ? -2.27 24.188 2.709 1 94 100 LEU B N 1
ATOM 1701 C CA . LEU B 1 100 ? -2.275 24.531 1.288 1 94 100 LEU B CA 1
ATOM 1702 C C . LEU B 1 100 ? -1.604 25.875 1.043 1 94 100 LEU B C 1
ATOM 1704 O O . LEU B 1 100 ? -0.779 26 0.137 1 94 100 LEU B O 1
ATOM 1708 N N . GLN B 1 101 ? -1.9 26.891 1.804 1 90.81 101 GLN B N 1
ATOM 1709 C CA . GLN B 1 101 ? -1.35 28.219 1.657 1 90.81 101 GLN B CA 1
ATOM 1710 C C . GLN B 1 101 ? 0.162 28.234 1.867 1 90.81 101 GLN B C 1
ATOM 1712 O O . GLN B 1 101 ? 0.896 28.891 1.134 1 90.81 101 GLN B O 1
ATOM 1717 N N . ALA B 1 102 ? 0.576 27.453 2.773 1 90.19 102 ALA B N 1
ATOM 1718 C CA . ALA B 1 102 ? 1.996 27.422 3.115 1 90.19 102 ALA B CA 1
ATOM 1719 C C . ALA B 1 102 ? 2.799 26.641 2.076 1 90.19 102 ALA B C 1
ATOM 1721 O O . ALA B 1 102 ? 3.938 27 1.767 1 90.19 102 ALA B O 1
ATOM 1722 N N . ALA B 1 103 ? 2.229 25.609 1.549 1 89.44 103 ALA B N 1
ATOM 1723 C CA . ALA B 1 103 ? 2.975 24.703 0.694 1 89.44 103 ALA B CA 1
ATOM 1724 C C . ALA B 1 103 ? 2.826 25.078 -0.777 1 89.44 103 ALA B C 1
ATOM 1726 O O . ALA B 1 103 ? 3.627 24.656 -1.615 1 89.44 103 ALA B O 1
ATOM 1727 N N . ASP B 1 104 ? 1.732 25.672 -1.101 1 88.56 104 ASP B N 1
ATOM 1728 C CA . ASP B 1 104 ? 1.454 26.047 -2.48 1 88.56 104 ASP B CA 1
ATOM 1729 C C . ASP B 1 104 ? 2.211 27.328 -2.857 1 88.56 104 ASP B C 1
ATOM 1731 O O . ASP B 1 104 ? 1.666 28.422 -2.773 1 88.56 104 ASP B O 1
ATOM 1735 N N . LYS B 1 105 ? 3.422 27.203 -3.424 1 84.94 105 LYS B N 1
ATOM 1736 C CA . LYS B 1 105 ? 4.324 28.312 -3.691 1 84.94 105 LYS B CA 1
ATOM 1737 C C . LYS B 1 105 ? 3.828 29.156 -4.867 1 84.94 105 LYS B C 1
ATOM 1739 O O . LYS B 1 105 ? 4.074 30.359 -4.922 1 84.94 105 LYS B O 1
ATOM 1744 N N . ASP B 1 106 ? 3.113 28.594 -5.762 1 87.25 106 ASP B N 1
ATOM 1745 C CA . ASP B 1 106 ? 2.729 29.344 -6.945 1 87.25 106 ASP B CA 1
ATOM 1746 C C . ASP B 1 106 ? 1.27 29.797 -6.867 1 87.25 106 ASP B C 1
ATOM 1748 O O . ASP B 1 106 ? 0.741 30.375 -7.812 1 87.25 106 ASP B O 1
ATOM 1752 N N . GLY B 1 107 ? 0.611 29.438 -5.883 1 85.31 107 GLY B N 1
ATOM 1753 C CA . GLY B 1 107 ? -0.729 29.906 -5.578 1 85.31 107 GLY B CA 1
ATOM 1754 C C . GLY B 1 107 ? -1.797 29.281 -6.457 1 85.31 107 GLY B C 1
ATOM 1755 O O . GLY B 1 107 ? -2.867 29.875 -6.648 1 85.31 107 GLY B O 1
ATOM 1756 N N . ASP B 1 108 ? -1.542 28.125 -7.031 1 86.31 108 ASP B N 1
ATOM 1757 C CA . ASP B 1 108 ? -2.518 27.516 -7.926 1 86.31 108 ASP B CA 1
ATOM 1758 C C . ASP B 1 108 ? -3.443 26.578 -7.16 1 86.31 108 ASP B C 1
ATOM 1760 O O . ASP B 1 108 ? -4.289 25.906 -7.762 1 86.31 108 ASP B O 1
ATOM 1764 N N . GLY B 1 109 ? -3.303 26.422 -5.852 1 86.88 109 GLY B N 1
ATOM 1765 C CA . GLY B 1 109 ? -4.199 25.641 -5.012 1 86.88 109 GLY B CA 1
ATOM 1766 C C . GLY B 1 109 ? -3.812 24.172 -4.922 1 86.88 109 GLY B C 1
ATOM 1767 O O . GLY B 1 109 ? -4.594 23.344 -4.445 1 86.88 109 GLY B O 1
ATOM 1768 N N . LYS B 1 110 ? -2.744 23.828 -5.445 1 88.75 110 LYS B N 1
ATOM 1769 C CA . LYS B 1 110 ? -2.256 22.469 -5.375 1 88.75 110 LYS B CA 1
ATOM 1770 C C . LYS B 1 110 ? -0.761 22.422 -5.07 1 88.75 110 LYS B C 1
ATOM 1772 O O . LYS B 1 110 ? -0.062 23.422 -5.238 1 88.75 110 LYS B O 1
ATOM 1777 N N . ILE B 1 111 ? -0.401 21.2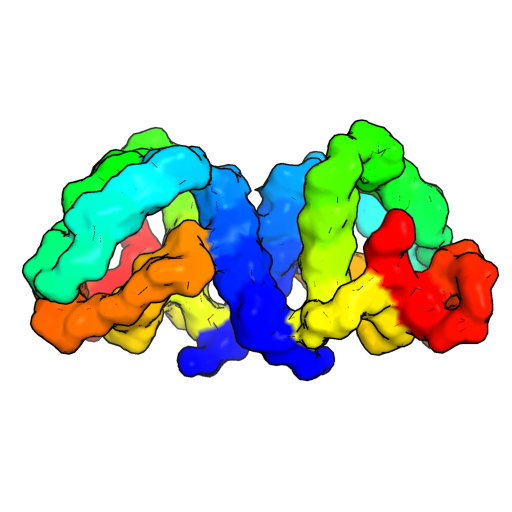97 -4.48 1 91 111 ILE B N 1
ATOM 1778 C CA . ILE B 1 111 ? 1.003 21.125 -4.129 1 91 111 ILE B CA 1
ATOM 1779 C C . ILE B 1 111 ? 1.656 20.141 -5.102 1 91 111 ILE B C 1
ATOM 1781 O O . ILE B 1 111 ? 1.204 19 -5.242 1 91 111 ILE B O 1
ATOM 1785 N N . GLY B 1 112 ? 2.578 20.453 -5.82 1 85.62 112 GLY B N 1
ATOM 1786 C CA . GLY B 1 112 ? 3.279 19.609 -6.77 1 85.62 112 GLY B CA 1
ATOM 1787 C C . GLY B 1 112 ? 4.539 18.984 -6.199 1 85.62 112 GLY B C 1
ATOM 1788 O O . GLY B 1 112 ? 4.996 19.375 -5.121 1 85.62 112 GLY B O 1
ATOM 1789 N N . ALA B 1 113 ? 4.887 17.891 -6.895 1 71.5 113 ALA B N 1
ATOM 1790 C CA . ALA B 1 113 ? 6.152 17.25 -6.547 1 71.5 113 ALA B CA 1
ATOM 1791 C C . ALA B 1 113 ? 7.336 18.125 -6.961 1 71.5 113 ALA B C 1
ATOM 1793 O O . ALA B 1 113 ? 7.777 18.078 -8.109 1 71.5 113 ALA B O 1
ATOM 1794 N N . GLU B 1 114 ? 7.375 19.5 -7.008 1 56.03 114 GLU B N 1
ATOM 1795 C CA . GLU B 1 114 ? 8.445 20.312 -7.57 1 56.03 114 GLU B CA 1
ATOM 1796 C C . GLU B 1 114 ? 9.805 19.922 -6.984 1 56.03 114 GLU B C 1
ATOM 1798 O O . GLU B 1 114 ? 9.867 19.312 -5.914 1 56.03 114 GLU B O 1
#

Nearest PDB structures (foldseek):
  1pva-assembly2_B  TM=9.781E-01  e=2.157E-11  Esox lucius
  3fs7-assembly1_A  TM=9.814E-01  e=1.740E-10  Gallus gallus
  2pal-assembly1_A  TM=9.813E-01  e=2.071E-10  Esox lucius
  1pal-assembly1_A  TM=9.797E-01  e=5.881E-10  Esox lucius
  9b26-assembly1_A  TM=9.790E-01  e=9.353E-10  Gadus morhua